Protein AF-M1MX24-F1 (afdb_monomer)

Mean predicted aligned error: 4.41 Å

Secondary structure (DSSP, 8-state):
---SEEEEESSPPPPPPTT---SSEEEEGGGTTT---TT--EEEE-TTS-HHHHHHTHHHHHHHHHTT-EEEEES---S--STT--EEEE---SSGGGG-EEE-S--GGGTT--HHHHHEEPPTT-S-SSS---HHHHHHHPEE-SS-SEEEESPPTT-EEEEEETTTTEEEEEEEEETTEEEEEESSS-GGGG--GGGT-THHHHHHHHHHTTS--TTSPPPP-

Structure (mmCIF, N/CA/C/O backbone):
data_AF-M1MX24-F1
#
_entry.id   AF-M1MX24-F1
#
loop_
_atom_site.group_PDB
_atom_site.id
_atom_site.type_symbol
_atom_site.label_atom_id
_atom_site.label_alt_id
_atom_site.label_comp_id
_atom_site.label_asym_id
_atom_site.label_entity_id
_atom_site.label_seq_id
_atom_site.pdbx_PDB_ins_code
_atom_site.Cartn_x
_atom_site.Cartn_y
_atom_site.Cartn_z
_atom_site.occupancy
_atom_site.B_iso_or_equiv
_atom_site.auth_seq_id
_atom_site.auth_comp_id
_atom_site.auth_asym_id
_atom_site.auth_atom_id
_atom_site.pdbx_PDB_model_num
ATOM 1 N N . MET A 1 1 ? -10.840 22.237 5.336 1.00 45.47 1 MET A N 1
ATOM 2 C CA . MET A 1 1 ? -11.518 21.097 4.684 1.00 45.47 1 MET A CA 1
ATOM 3 C C . MET A 1 1 ? -10.859 19.846 5.242 1.00 45.47 1 MET A C 1
ATOM 5 O O . MET A 1 1 ? -9.679 19.675 4.984 1.00 45.47 1 MET A O 1
ATOM 9 N N . ASN A 1 2 ? -11.523 19.062 6.103 1.00 59.12 2 ASN A N 1
ATOM 10 C CA . ASN A 1 2 ? -10.870 17.901 6.732 1.00 59.12 2 ASN A CA 1
ATOM 11 C C . ASN A 1 2 ? -10.553 16.857 5.658 1.00 59.12 2 ASN A C 1
ATOM 13 O O . ASN A 1 2 ? -11.469 16.297 5.055 1.00 59.12 2 ASN A O 1
ATOM 17 N N . ASN A 1 3 ? -9.267 16.615 5.406 1.00 69.88 3 ASN A N 1
ATOM 18 C CA . ASN A 1 3 ? -8.823 15.493 4.595 1.00 69.88 3 ASN A CA 1
ATOM 19 C C . ASN A 1 3 ? -9.202 14.200 5.340 1.00 69.88 3 ASN A C 1
ATOM 21 O O . ASN A 1 3 ? -8.725 13.999 6.454 1.00 69.88 3 ASN A O 1
ATOM 25 N N . PRO A 1 4 ? -10.066 13.328 4.786 1.00 88.12 4 PRO A N 1
ATOM 26 C CA . PRO A 1 4 ? -10.524 12.135 5.497 1.00 88.12 4 PRO A CA 1
ATOM 27 C C . PRO A 1 4 ? -9.442 11.048 5.590 1.00 88.12 4 PRO A C 1
ATOM 29 O O . PRO A 1 4 ? -9.718 9.971 6.116 1.00 88.12 4 PRO A O 1
ATOM 32 N N . VAL A 1 5 ? -8.247 11.281 5.041 1.00 94.94 5 VAL A N 1
ATOM 33 C CA . VAL A 1 5 ? -7.142 10.325 5.033 1.00 94.94 5 VAL A CA 1
ATOM 34 C C . VAL A 1 5 ? -5.915 10.944 5.689 1.00 94.94 5 VAL A C 1
ATOM 36 O O . VAL A 1 5 ? -5.416 11.980 5.243 1.00 94.94 5 VAL A O 1
ATOM 39 N N . ILE A 1 6 ? -5.410 10.269 6.716 1.00 95.25 6 ILE A N 1
ATOM 40 C CA . ILE A 1 6 ? -4.159 10.618 7.395 1.00 95.25 6 ILE A CA 1
ATOM 41 C C . ILE A 1 6 ? -3.068 9.602 7.059 1.00 95.25 6 ILE A C 1
ATOM 43 O O . ILE A 1 6 ? -3.363 8.455 6.710 1.00 95.25 6 ILE A O 1
ATOM 47 N N . ARG A 1 7 ? -1.807 10.005 7.191 1.00 96.38 7 ARG A N 1
ATOM 48 C CA . ARG A 1 7 ? -0.640 9.140 7.030 1.00 96.38 7 ARG A CA 1
ATOM 49 C C . ARG A 1 7 ? 0.212 9.185 8.289 1.00 96.38 7 ARG A C 1
ATOM 51 O O . ARG A 1 7 ? 0.792 10.213 8.615 1.00 96.38 7 ARG A O 1
ATOM 58 N N . LEU A 1 8 ? 0.276 8.059 8.985 1.00 96.81 8 LEU A N 1
ATOM 59 C CA . LEU A 1 8 ? 1.130 7.873 10.149 1.00 96.81 8 LEU A CA 1
ATOM 60 C C . LEU A 1 8 ? 2.563 7.660 9.679 1.00 96.81 8 LEU A C 1
ATOM 62 O O . LEU A 1 8 ? 2.806 6.741 8.894 1.00 96.81 8 LEU A O 1
ATOM 66 N N . VAL A 1 9 ? 3.481 8.489 10.171 1.00 96.06 9 VAL A N 1
ATOM 67 C CA . VAL A 1 9 ? 4.902 8.460 9.810 1.00 96.06 9 VAL A CA 1
ATOM 68 C C . VAL A 1 9 ? 5.787 8.263 11.042 1.00 96.06 9 VAL A C 1
ATOM 70 O O . VAL A 1 9 ? 5.478 8.747 12.127 1.00 96.06 9 VAL A O 1
ATOM 73 N N . GLY A 1 10 ? 6.905 7.545 10.883 1.00 91.94 10 GLY A N 1
ATOM 74 C CA . GLY A 1 10 ? 7.904 7.325 11.944 1.00 91.94 10 GLY A CA 1
ATOM 75 C C . GLY A 1 10 ? 9.008 8.388 12.001 1.00 91.94 10 GLY A C 1
ATOM 76 O O . GLY A 1 10 ? 10.098 8.126 12.511 1.00 91.94 10 GLY A O 1
ATOM 77 N N . ARG A 1 11 ? 8.767 9.562 11.412 1.00 87.75 11 ARG A N 1
ATOM 78 C CA . ARG A 1 11 ? 9.744 10.640 11.206 1.00 87.75 11 ARG A CA 1
ATOM 79 C C . ARG A 1 11 ? 9.118 11.997 11.537 1.00 87.75 11 ARG A C 1
ATOM 81 O O . ARG A 1 11 ? 7.895 12.103 11.478 1.00 87.75 11 ARG A O 1
ATOM 88 N N . PRO A 1 12 ? 9.928 13.041 11.802 1.00 85.19 12 PRO A N 1
ATOM 89 C CA . PRO A 1 12 ? 9.403 14.380 12.038 1.00 85.19 12 PRO A CA 1
ATOM 90 C C . PRO A 1 12 ? 8.486 14.836 10.899 1.00 85.19 12 PRO A C 1
ATOM 92 O O . PRO A 1 12 ? 8.864 14.760 9.726 1.00 85.19 12 PRO A O 1
ATOM 95 N N . VAL A 1 13 ? 7.293 15.312 11.255 1.00 85.12 13 VAL A N 1
ATOM 96 C CA . VAL A 1 13 ? 6.332 15.870 10.300 1.00 85.12 13 VAL A CA 1
ATOM 97 C C . VAL A 1 13 ? 6.849 17.227 9.831 1.00 85.12 13 VAL A C 1
ATOM 99 O O . VAL A 1 13 ? 7.051 18.137 10.634 1.00 85.12 13 VAL A O 1
ATOM 102 N N . ALA A 1 14 ? 7.103 17.353 8.530 1.00 79.19 14 ALA A N 1
ATOM 103 C CA . ALA A 1 14 ? 7.484 18.625 7.929 1.00 79.19 14 ALA A CA 1
ATOM 104 C C . ALA A 1 14 ? 6.253 19.525 7.764 1.00 79.19 14 ALA A C 1
ATOM 106 O O . ALA A 1 14 ? 5.152 19.037 7.495 1.00 79.19 14 ALA A O 1
ATOM 107 N N . GLU A 1 15 ? 6.439 20.842 7.877 1.00 77.06 15 GLU A N 1
ATOM 108 C CA . GLU A 1 15 ? 5.387 21.775 7.481 1.00 77.06 15 GLU A CA 1
ATOM 109 C C . GLU A 1 15 ? 5.142 21.657 5.969 1.00 77.06 15 GLU A C 1
ATOM 111 O O . GLU A 1 15 ? 6.103 21.572 5.197 1.00 77.06 15 GLU A O 1
ATOM 116 N N . PRO A 1 16 ? 3.874 21.624 5.522 1.00 73.81 16 PRO A N 1
ATOM 117 C CA . PRO A 1 16 ? 3.578 21.613 4.101 1.00 73.81 16 PRO A CA 1
ATOM 118 C C . PRO A 1 16 ? 4.075 22.907 3.451 1.00 73.81 16 PRO A C 1
ATOM 120 O O . PRO A 1 16 ? 3.955 23.992 4.024 1.00 73.81 16 PRO A O 1
ATOM 123 N N . GLU A 1 17 ? 4.594 22.792 2.230 1.00 75.19 17 GLU A N 1
ATOM 124 C CA . GLU A 1 17 ? 5.002 23.950 1.436 1.00 75.19 17 GLU A CA 1
ATOM 125 C C . GLU A 1 17 ? 3.822 24.931 1.266 1.00 75.19 17 GLU A C 1
ATOM 127 O O . GLU A 1 17 ? 2.697 24.504 0.960 1.00 75.19 17 GLU A O 1
ATOM 132 N N . PRO A 1 18 ? 4.034 26.251 1.443 1.00 77.19 18 PRO A N 1
ATOM 133 C CA . PRO A 1 18 ? 2.962 27.234 1.360 1.00 77.19 18 PRO A CA 1
ATOM 134 C C . PRO A 1 18 ? 2.186 27.147 0.039 1.00 77.19 18 PRO A C 1
ATOM 136 O O . PRO A 1 18 ? 2.748 27.284 -1.046 1.00 77.19 18 PRO A O 1
ATOM 139 N N . GLY A 1 19 ? 0.866 26.970 0.132 1.00 76.50 19 GLY A N 1
ATOM 140 C CA . GLY A 1 19 ? -0.026 26.921 -1.031 1.00 76.50 19 GLY A CA 1
ATOM 141 C C . GLY A 1 19 ? -0.204 25.538 -1.666 1.00 76.50 19 GLY A C 1
ATOM 142 O O . GLY A 1 19 ? -0.968 25.429 -2.624 1.00 76.50 19 GLY A O 1
ATOM 143 N N . GLN A 1 20 ? 0.429 24.486 -1.134 1.00 71.31 20 GLN A N 1
ATOM 144 C CA . GLN A 1 20 ? 0.113 23.102 -1.489 1.00 71.31 20 GLN A CA 1
ATOM 145 C C . GLN A 1 20 ? -0.720 22.447 -0.385 1.00 71.31 20 GLN A C 1
ATOM 147 O O . GLN A 1 20 ? -0.265 22.292 0.745 1.00 71.31 20 GLN A O 1
ATOM 152 N N . GLU A 1 21 ? -1.940 22.020 -0.716 1.00 76.75 21 GLU A N 1
ATOM 153 C CA . GLU A 1 21 ? -2.684 21.104 0.151 1.00 76.75 21 GLU A CA 1
ATOM 154 C C . GLU A 1 21 ? -2.210 19.672 -0.135 1.00 76.75 21 GLU A C 1
ATOM 156 O O . GLU A 1 21 ? -2.384 19.185 -1.258 1.00 76.75 21 GLU A O 1
ATOM 161 N N . PRO A 1 22 ? -1.576 18.984 0.832 1.00 83.38 22 PRO A N 1
ATOM 162 C CA . PRO A 1 22 ? -1.072 17.645 0.593 1.00 83.38 22 PRO A CA 1
ATOM 163 C C . PRO A 1 22 ? -2.234 16.655 0.466 1.00 83.38 22 PRO A C 1
ATOM 165 O O . PRO A 1 22 ? -3.217 16.711 1.210 1.00 83.38 22 PRO A O 1
ATOM 168 N N . LEU A 1 23 ? -2.097 15.699 -0.459 1.00 87.12 23 LEU A N 1
ATOM 169 C CA . LEU A 1 23 ? -3.104 14.655 -0.671 1.00 87.12 23 LEU A CA 1
ATOM 170 C C . LEU A 1 23 ? -3.319 13.795 0.584 1.00 87.12 23 LEU A C 1
ATOM 172 O O . LEU A 1 23 ? -4.430 13.332 0.830 1.00 87.12 23 LEU A O 1
ATOM 176 N N . PHE A 1 24 ? -2.277 13.620 1.395 1.00 90.00 24 PHE A N 1
ATOM 177 C CA . PHE A 1 24 ? -2.319 12.931 2.682 1.00 90.00 24 PHE A CA 1
ATOM 178 C C . PHE A 1 24 ? -1.821 13.874 3.772 1.00 90.00 24 PHE A C 1
ATOM 180 O O . PHE A 1 24 ? -0.840 14.587 3.568 1.00 90.00 24 PHE A O 1
ATOM 187 N N . HIS A 1 25 ? -2.494 13.888 4.919 1.00 89.94 25 HIS A N 1
ATOM 188 C CA . HIS A 1 25 ? -2.036 14.659 6.069 1.00 89.94 25 HIS A CA 1
ATOM 189 C C . HIS A 1 25 ? -1.114 13.801 6.936 1.00 89.94 25 HIS A C 1
ATOM 191 O O . HIS A 1 25 ? -1.562 12.794 7.487 1.00 89.94 25 HIS A O 1
ATOM 197 N N . ASP A 1 26 ? 0.158 14.185 7.025 1.00 93.00 26 ASP A N 1
ATOM 198 C CA . ASP A 1 26 ? 1.148 13.468 7.827 1.00 93.00 26 ASP A CA 1
ATOM 199 C C . ASP A 1 26 ? 0.924 13.729 9.317 1.00 93.00 26 ASP A C 1
ATOM 201 O O . ASP A 1 26 ? 0.734 14.867 9.745 1.00 93.00 26 ASP A O 1
ATOM 205 N N . VAL A 1 27 ? 0.967 12.653 10.096 1.00 93.81 27 VAL A N 1
ATOM 206 C CA . VAL A 1 27 ? 0.866 12.660 11.553 1.00 93.81 27 VAL A CA 1
ATOM 207 C C . VAL A 1 27 ? 1.996 11.798 12.097 1.00 93.81 27 VAL A C 1
ATOM 209 O O . VAL A 1 27 ? 2.218 10.687 11.607 1.00 93.81 27 VAL A O 1
ATOM 212 N N . ASP A 1 28 ? 2.696 12.283 13.118 1.00 95.06 28 ASP A N 1
ATOM 213 C CA . ASP A 1 28 ? 3.656 11.458 13.842 1.00 95.06 28 ASP A CA 1
ATOM 214 C C . ASP A 1 28 ? 2.923 10.269 14.483 1.00 95.06 28 ASP A C 1
ATOM 216 O O . ASP A 1 28 ? 1.886 10.419 15.132 1.00 95.06 28 ASP A O 1
ATOM 220 N N . VAL A 1 29 ? 3.447 9.060 14.295 1.00 96.06 29 VAL A N 1
ATOM 221 C CA . VAL A 1 29 ? 2.858 7.849 14.875 1.00 96.06 29 VAL A CA 1
ATOM 222 C C . VAL A 1 29 ? 2.717 7.931 16.400 1.00 96.06 29 VAL A C 1
ATOM 224 O O . VAL A 1 29 ? 1.822 7.291 16.948 1.00 96.06 29 VAL A O 1
ATOM 227 N N . TYR A 1 30 ? 3.548 8.722 17.084 1.00 95.44 30 TYR A N 1
ATOM 228 C CA . TYR A 1 30 ? 3.473 8.903 18.536 1.00 95.44 30 TYR A CA 1
ATOM 229 C C . TYR A 1 30 ? 2.348 9.845 18.990 1.00 95.44 30 TYR A C 1
ATOM 231 O O . TYR A 1 30 ? 2.031 9.866 20.178 1.00 95.44 30 TYR A O 1
ATOM 239 N N . ASP A 1 31 ? 1.695 10.555 18.065 1.00 93.31 31 ASP A N 1
ATOM 240 C CA . ASP A 1 31 ? 0.548 11.421 18.357 1.00 93.31 31 ASP A CA 1
ATOM 241 C C . ASP A 1 31 ? -0.806 10.692 18.232 1.00 93.31 31 ASP A C 1
ATOM 243 O O . ASP A 1 31 ? -1.869 11.298 18.385 1.00 93.31 31 ASP A O 1
ATOM 247 N N . LEU A 1 32 ? -0.792 9.377 17.972 1.00 90.50 32 LEU A N 1
ATOM 248 C CA . LEU A 1 32 ? -1.974 8.562 17.656 1.00 90.50 32 LEU A CA 1
ATOM 249 C C . LEU A 1 32 ? -3.113 8.678 18.685 1.00 90.50 32 LEU A C 1
ATOM 251 O O . LEU A 1 32 ? -4.289 8.673 18.312 1.00 90.50 32 LEU A O 1
ATOM 255 N N . GLU A 1 33 ? -2.770 8.765 19.972 1.00 88.12 33 GLU A N 1
ATOM 256 C CA . GLU A 1 33 ? -3.73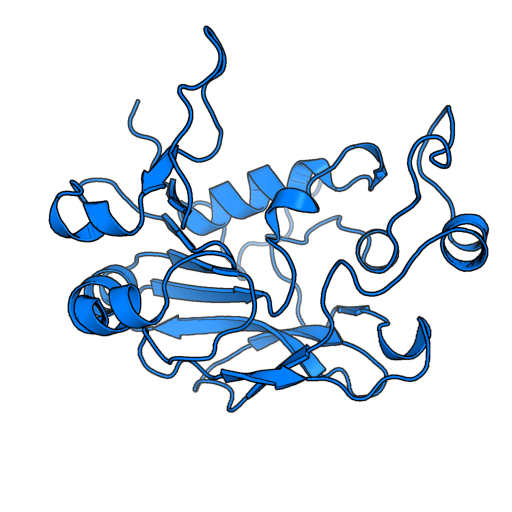2 8.866 21.078 1.00 88.12 33 GLU A CA 1
ATOM 257 C C . GLU A 1 33 ? -4.383 10.253 21.200 1.00 88.12 33 GLU A C 1
ATOM 259 O O . GLU A 1 33 ? -5.465 10.377 21.776 1.00 88.12 33 GLU A O 1
ATOM 264 N N . TYR A 1 34 ? -3.754 11.284 20.628 1.00 89.38 34 TYR A N 1
ATOM 265 C CA . TYR A 1 34 ? -4.227 12.671 20.659 1.00 89.38 34 TYR A CA 1
ATOM 266 C C . TYR A 1 34 ? -4.984 13.070 19.393 1.00 89.38 34 TYR A C 1
ATOM 268 O O . TYR A 1 34 ? -5.578 14.149 19.343 1.00 89.38 34 TYR A O 1
ATOM 276 N N . LEU A 1 35 ? -4.967 12.214 18.371 1.00 88.94 35 LEU A N 1
ATOM 277 C CA . LEU A 1 35 ? -5.667 12.460 17.123 1.00 88.94 35 LEU A CA 1
ATOM 278 C C . LEU A 1 35 ? -7.175 12.577 17.328 1.00 88.94 35 LEU A C 1
ATOM 280 O O . LEU A 1 35 ? -7.817 11.717 17.935 1.00 88.94 35 LEU A O 1
ATOM 284 N N . ASP A 1 36 ? -7.761 13.599 16.707 1.00 88.69 36 ASP A N 1
ATOM 285 C CA . ASP A 1 36 ? -9.194 13.604 16.470 1.00 88.69 36 ASP A CA 1
ATOM 286 C C . ASP A 1 36 ? -9.515 12.673 15.297 1.00 88.69 36 ASP A C 1
ATOM 288 O O . ASP A 1 36 ? -9.310 12.989 14.126 1.00 88.69 36 ASP A O 1
ATOM 292 N N . TRP A 1 37 ? -10.039 11.499 15.629 1.00 89.62 37 TRP A N 1
ATOM 293 C CA . TRP A 1 37 ? -10.504 10.521 14.651 1.00 89.62 37 TRP A CA 1
ATOM 294 C C . TRP A 1 37 ? -11.836 10.922 14.000 1.00 89.62 37 TRP A C 1
ATOM 296 O O . TRP A 1 37 ? -12.300 10.251 13.070 1.00 89.62 37 TRP A O 1
ATOM 306 N N . SER A 1 38 ? -12.474 12.004 14.464 1.00 86.50 38 SER A N 1
ATOM 307 C CA . SER A 1 38 ? -13.733 12.484 13.914 1.00 86.50 38 SER A CA 1
ATOM 308 C C . SER A 1 38 ? -13.556 12.936 12.457 1.00 86.50 38 SER A C 1
ATOM 310 O O . SER A 1 38 ? -12.841 13.871 12.107 1.00 86.50 38 SER A O 1
ATOM 312 N N . GLY A 1 39 ? -14.201 12.201 11.550 1.00 88.62 39 GLY A N 1
ATOM 313 C CA . GLY A 1 39 ? -14.108 12.447 10.109 1.00 88.62 39 GLY A CA 1
ATOM 314 C C . GLY A 1 39 ? -12.971 11.712 9.394 1.00 88.62 39 GLY A C 1
ATOM 315 O O . GLY A 1 39 ? -13.005 11.653 8.164 1.00 88.62 39 GLY A O 1
ATOM 316 N N . THR A 1 40 ? -12.049 11.067 10.115 1.00 94.88 40 THR A N 1
ATOM 317 C CA . THR A 1 40 ? -11.075 10.151 9.508 1.00 94.88 40 THR A CA 1
ATOM 318 C C . THR A 1 40 ? -11.804 8.926 8.950 1.00 94.88 40 THR A C 1
ATOM 320 O O . THR A 1 40 ? -12.681 8.329 9.583 1.00 94.88 40 THR A O 1
ATOM 323 N N . ARG A 1 41 ? -11.484 8.577 7.708 1.00 96.19 41 ARG A N 1
ATOM 324 C CA . ARG A 1 41 ? -12.010 7.420 6.964 1.00 96.19 41 ARG A CA 1
ATOM 325 C C . ARG A 1 41 ? -10.897 6.477 6.538 1.00 96.19 41 ARG A C 1
ATOM 327 O O . ARG A 1 41 ? -11.128 5.273 6.472 1.00 96.19 41 ARG A O 1
ATOM 334 N N . GLY A 1 42 ? -9.709 7.023 6.297 1.00 97.44 42 GLY A N 1
ATOM 335 C CA . GLY A 1 42 ? -8.548 6.288 5.835 1.00 97.44 42 GLY A CA 1
ATOM 336 C C . GLY A 1 42 ? -7.304 6.565 6.667 1.00 97.44 42 GLY A C 1
ATOM 337 O O . GLY A 1 42 ? -7.082 7.695 7.097 1.00 97.44 42 GLY A O 1
ATOM 338 N N . VAL A 1 43 ? -6.469 5.546 6.840 1.00 98.12 43 VAL A N 1
ATOM 339 C CA . VAL A 1 43 ? -5.130 5.680 7.422 1.00 98.12 43 VAL A CA 1
ATOM 340 C C . VAL A 1 43 ? -4.118 5.011 6.507 1.00 98.12 43 VAL A C 1
ATOM 342 O O . VAL A 1 43 ? -4.323 3.882 6.066 1.00 98.12 43 VAL A O 1
ATOM 345 N N . ILE A 1 44 ? -3.006 5.685 6.253 1.00 98.56 44 ILE A N 1
ATOM 346 C CA . ILE A 1 44 ? -1.801 5.064 5.712 1.00 98.56 44 ILE A CA 1
ATOM 347 C C . ILE A 1 44 ? -0.813 4.874 6.854 1.00 98.56 44 ILE A C 1
ATOM 349 O O . ILE A 1 44 ? -0.589 5.787 7.642 1.00 98.56 44 ILE A O 1
ATOM 353 N N . ILE A 1 45 ? -0.222 3.692 6.934 1.00 98.50 45 ILE A N 1
ATOM 354 C CA . ILE A 1 45 ? 0.849 3.350 7.860 1.00 98.50 45 ILE A CA 1
ATOM 355 C C . ILE A 1 45 ? 2.102 3.125 7.015 1.00 98.50 45 ILE A C 1
ATOM 357 O O . ILE A 1 45 ? 2.165 2.147 6.264 1.00 98.50 45 ILE A O 1
ATOM 361 N N . THR A 1 46 ? 3.070 4.039 7.087 1.00 98.12 46 THR A N 1
ATOM 362 C CA . THR A 1 46 ? 4.324 3.935 6.324 1.00 98.12 46 THR A CA 1
ATOM 363 C C . THR A 1 46 ? 5.225 2.829 6.871 1.00 98.12 46 THR A C 1
ATOM 365 O O . THR A 1 46 ? 5.087 2.382 8.010 1.00 98.12 46 THR A O 1
ATOM 368 N N . GLY A 1 47 ? 6.171 2.360 6.058 1.00 96.69 47 GLY A N 1
ATOM 369 C CA . GLY A 1 47 ? 7.067 1.266 6.431 1.00 96.69 47 GLY A CA 1
ATOM 370 C C . GLY A 1 47 ? 8.092 1.613 7.520 1.00 96.69 47 GLY A C 1
ATOM 371 O O . GLY A 1 47 ? 8.739 0.702 8.037 1.00 96.69 47 GLY A O 1
ATOM 372 N N . ASP A 1 48 ? 8.251 2.897 7.860 1.00 94.81 48 ASP A N 1
ATOM 373 C CA . ASP A 1 48 ? 9.222 3.421 8.832 1.00 94.81 48 ASP A CA 1
ATOM 374 C C . ASP A 1 48 ? 8.664 3.601 10.258 1.00 94.81 48 ASP A C 1
ATOM 376 O O . ASP A 1 48 ? 9.418 3.942 11.168 1.00 94.81 48 ASP A O 1
ATOM 380 N N . VAL A 1 49 ? 7.372 3.349 10.482 1.00 96.38 49 VAL A N 1
ATOM 381 C CA . VAL A 1 49 ? 6.732 3.510 11.799 1.00 96.38 49 VAL A CA 1
ATOM 382 C C . VAL A 1 49 ? 7.209 2.492 12.844 1.00 96.38 49 VAL A C 1
ATOM 384 O O . VAL A 1 49 ? 7.519 1.334 12.540 1.00 96.38 49 VAL A O 1
ATOM 387 N N . ASP A 1 50 ? 7.158 2.885 14.122 1.00 96.75 50 ASP A N 1
ATOM 388 C CA . ASP A 1 50 ? 7.370 1.967 15.243 1.00 96.75 50 ASP A CA 1
ATOM 389 C C . ASP A 1 50 ? 6.176 1.010 15.419 1.00 96.75 50 ASP A C 1
ATOM 391 O O . ASP A 1 50 ? 5.130 1.331 15.989 1.00 96.75 50 ASP A O 1
ATOM 395 N N . GLN A 1 51 ? 6.354 -0.229 14.968 1.00 97.88 51 GLN A N 1
ATOM 396 C CA . GLN A 1 51 ? 5.331 -1.267 15.077 1.00 97.88 51 GLN A CA 1
ATOM 397 C C . GLN A 1 51 ? 5.088 -1.761 16.512 1.00 97.88 51 GLN A C 1
ATOM 399 O O . GLN A 1 51 ? 4.044 -2.365 16.765 1.00 97.88 51 GLN A O 1
ATOM 404 N N . LEU A 1 52 ? 6.021 -1.555 17.452 1.00 97.81 52 LEU A N 1
ATOM 405 C CA . LEU A 1 52 ? 5.773 -1.844 18.870 1.00 97.81 52 LEU A CA 1
ATOM 406 C C . LEU A 1 52 ? 4.815 -0.810 19.459 1.00 97.81 52 LEU A C 1
ATOM 408 O O . LEU A 1 52 ? 3.892 -1.192 20.180 1.00 97.81 52 LEU A O 1
ATOM 412 N N . HIS A 1 53 ? 4.983 0.464 19.098 1.00 97.50 53 HIS A N 1
ATOM 413 C CA . HIS A 1 53 ? 4.047 1.518 19.478 1.00 97.50 53 HIS A CA 1
ATOM 414 C C . HIS A 1 53 ? 2.644 1.263 18.906 1.00 97.50 53 HIS A C 1
ATOM 416 O O . HIS A 1 53 ? 1.661 1.295 19.652 1.00 97.50 53 HIS A O 1
ATOM 422 N N . LEU A 1 54 ? 2.543 0.896 17.620 1.00 98.00 54 LEU A N 1
ATOM 423 C CA . LEU A 1 54 ? 1.266 0.499 17.010 1.00 98.00 54 LEU A CA 1
ATOM 424 C C . LEU A 1 54 ? 0.637 -0.711 17.712 1.00 98.00 54 LEU A C 1
ATOM 426 O O . LEU A 1 54 ? -0.573 -0.745 17.917 1.00 98.00 54 LEU A O 1
ATOM 430 N N . LEU A 1 55 ? 1.443 -1.701 18.114 1.00 98.00 55 LEU A N 1
ATOM 431 C CA . LEU A 1 55 ? 0.949 -2.869 18.846 1.00 98.00 55 LEU A CA 1
ATOM 432 C C . LEU A 1 55 ? 0.357 -2.480 20.210 1.00 98.00 55 LEU A C 1
ATOM 434 O O . LEU A 1 55 ? -0.657 -3.055 20.606 1.00 98.00 55 LEU A O 1
ATOM 438 N N . GLY A 1 56 ? 0.943 -1.492 20.894 1.00 97.56 56 GLY A N 1
ATOM 439 C CA . GLY A 1 56 ? 0.383 -0.906 22.117 1.00 97.56 56 GLY A CA 1
ATOM 440 C C . GLY A 1 56 ? -0.992 -0.259 21.909 1.00 97.56 56 GLY A C 1
ATOM 441 O O . GLY A 1 56 ? -1.828 -0.304 22.806 1.00 97.56 56 GLY A O 1
ATOM 442 N N . HIS A 1 57 ? -1.262 0.237 20.698 1.00 97.38 57 HIS A N 1
ATOM 443 C CA . HIS A 1 57 ? -2.520 0.880 20.297 1.00 97.38 57 HIS A CA 1
ATOM 444 C C . HIS A 1 57 ? -3.423 -0.012 19.437 1.00 97.38 57 HIS A C 1
ATOM 446 O O . HIS A 1 57 ? -4.371 0.460 18.807 1.00 97.38 57 HIS A O 1
ATOM 452 N N . ARG A 1 58 ? -3.171 -1.326 19.427 1.00 97.50 58 ARG A N 1
ATOM 453 C CA . ARG A 1 58 ? -3.909 -2.289 18.600 1.00 97.50 58 ARG A CA 1
ATOM 454 C C . ARG A 1 58 ? -5.426 -2.208 18.781 1.00 97.50 58 ARG A C 1
ATOM 456 O O . ARG A 1 58 ? -6.147 -2.367 17.804 1.00 97.50 58 ARG A O 1
ATOM 463 N N . GLY A 1 59 ? -5.912 -1.962 20.001 1.00 97.12 59 GLY A N 1
ATOM 464 C CA . GLY A 1 59 ? -7.347 -1.798 20.267 1.00 97.12 59 GLY A CA 1
ATOM 465 C C . GLY A 1 59 ? -7.953 -0.635 19.480 1.00 97.12 59 GLY A C 1
ATOM 466 O O . GLY A 1 59 ? -8.920 -0.828 18.753 1.00 97.12 59 GLY A O 1
ATOM 467 N N . LEU A 1 60 ? -7.309 0.533 19.533 1.00 96.56 60 LEU A N 1
ATOM 468 C CA . LEU A 1 60 ? -7.735 1.736 18.819 1.00 96.56 60 LEU A CA 1
ATOM 469 C C . LEU A 1 60 ? -7.731 1.533 17.295 1.00 96.56 60 LEU A C 1
ATOM 471 O O . LEU A 1 60 ? -8.705 1.868 16.623 1.00 96.56 60 LEU A O 1
ATOM 475 N N . LEU A 1 61 ? -6.674 0.921 16.752 1.00 97.44 61 LEU A N 1
ATOM 476 C CA . LEU A 1 61 ? -6.586 0.631 15.317 1.00 97.44 61 LEU A CA 1
ATOM 477 C C . LEU A 1 61 ? -7.638 -0.401 14.877 1.00 97.44 61 LEU A C 1
ATOM 479 O O . LEU A 1 61 ? -8.272 -0.231 13.836 1.00 97.44 61 LEU A O 1
ATOM 483 N N . ASN A 1 62 ? -7.863 -1.451 15.673 1.00 98.19 62 ASN A N 1
ATOM 484 C CA . ASN A 1 62 ? -8.906 -2.439 15.399 1.00 98.19 62 ASN A CA 1
ATOM 485 C C . ASN A 1 62 ? -10.295 -1.803 15.407 1.00 98.19 62 ASN A C 1
ATOM 487 O O . ASN A 1 62 ? -11.076 -2.065 14.495 1.00 98.19 62 ASN A O 1
ATOM 491 N N . ASP A 1 63 ? -10.599 -0.974 16.406 1.00 97.44 63 ASP A N 1
ATOM 492 C CA . ASP A 1 63 ? -11.889 -0.299 16.513 1.00 97.44 63 ASP A CA 1
ATOM 493 C C . ASP A 1 63 ? -12.117 0.625 15.318 1.00 97.44 63 ASP A C 1
ATOM 495 O O . ASP A 1 63 ? -13.191 0.577 14.716 1.00 97.44 63 ASP A O 1
ATOM 499 N N . PHE A 1 64 ? -11.103 1.390 14.905 1.00 97.38 64 PHE A N 1
ATOM 500 C CA . PHE A 1 64 ? -11.181 2.228 13.709 1.00 97.38 64 PHE A CA 1
ATOM 501 C C . PHE A 1 64 ? -11.590 1.424 12.465 1.00 97.38 64 PHE A C 1
ATOM 503 O O . PHE A 1 64 ? -12.567 1.768 11.792 1.00 97.38 64 PHE A O 1
ATOM 510 N N . VAL A 1 65 ? -10.892 0.319 12.177 1.00 98.00 65 VAL A N 1
ATOM 511 C CA . VAL A 1 65 ? -11.192 -0.502 10.992 1.00 98.00 65 VAL A CA 1
ATOM 512 C C . VAL A 1 65 ? -12.545 -1.193 11.137 1.00 98.00 65 VAL A C 1
ATOM 514 O O . VAL A 1 65 ? -13.373 -1.131 10.231 1.00 98.00 65 VAL A O 1
ATOM 517 N N . ARG A 1 66 ? -12.838 -1.786 12.299 1.00 98.12 66 ARG A N 1
ATOM 518 C CA . ARG A 1 66 ? -14.101 -2.499 12.540 1.00 98.12 66 ARG A CA 1
ATOM 519 C C . ARG A 1 66 ? -15.331 -1.613 12.346 1.00 98.12 66 ARG A C 1
ATOM 521 O O . ARG A 1 66 ? -16.358 -2.126 11.901 1.00 98.12 66 ARG A O 1
ATOM 528 N N . HIS A 1 67 ? -15.222 -0.309 12.604 1.00 97.00 67 HIS A N 1
ATOM 529 C CA . HIS A 1 67 ? -16.289 0.675 12.388 1.00 97.00 67 HIS A CA 1
ATOM 530 C C . HIS A 1 67 ? -16.348 1.254 10.960 1.00 97.00 67 HIS A C 1
ATOM 532 O O . HIS A 1 67 ? -17.116 2.182 10.711 1.00 97.00 67 HIS A O 1
ATOM 538 N N . GLY A 1 68 ? -15.605 0.688 10.005 1.00 96.31 68 GLY A N 1
ATOM 539 C CA . GLY A 1 68 ? -15.666 1.064 8.588 1.00 96.31 68 GLY A CA 1
ATOM 540 C C . GLY A 1 68 ? -14.462 1.853 8.081 1.00 96.31 68 GLY A C 1
ATOM 541 O O . GLY A 1 68 ? -14.442 2.226 6.908 1.00 96.31 68 GLY A O 1
ATOM 542 N N . GLY A 1 69 ? -13.463 2.103 8.931 1.00 97.44 69 GLY A N 1
ATOM 543 C CA . GLY A 1 69 ? -12.196 2.694 8.515 1.00 97.44 69 GLY A CA 1
ATOM 544 C C . GLY A 1 69 ? -11.438 1.794 7.537 1.00 97.44 69 GLY A C 1
ATOM 545 O O . GLY A 1 69 ? -11.558 0.566 7.565 1.00 97.44 69 GLY A O 1
ATOM 546 N N . ARG A 1 70 ? -10.644 2.400 6.655 1.00 98.19 70 ARG A N 1
ATOM 547 C CA . ARG A 1 70 ? -9.776 1.680 5.715 1.00 98.19 70 ARG A CA 1
ATOM 548 C C . ARG A 1 70 ? -8.317 1.985 5.999 1.00 98.19 70 ARG A C 1
ATOM 550 O O . ARG A 1 70 ? -7.967 3.126 6.286 1.00 98.19 70 ARG A O 1
ATOM 557 N N . VAL A 1 71 ? -7.465 0.971 5.927 1.00 98.50 71 VAL A N 1
ATOM 558 C CA . VAL A 1 71 ? -6.041 1.111 6.253 1.00 98.50 71 VAL A CA 1
ATOM 559 C C . VAL A 1 71 ? -5.190 0.597 5.104 1.00 98.50 71 VAL A C 1
ATOM 561 O O . VAL A 1 71 ? -5.434 -0.502 4.615 1.00 98.50 71 VAL A O 1
ATOM 564 N N . LEU A 1 72 ? -4.177 1.365 4.707 1.00 98.81 72 LEU A N 1
ATOM 565 C CA . LEU A 1 72 ? -3.017 0.869 3.970 1.00 98.81 72 LEU A CA 1
ATOM 566 C C . LEU A 1 72 ? -1.871 0.644 4.961 1.00 98.81 72 LEU A C 1
ATOM 568 O O . LEU A 1 72 ? -1.538 1.537 5.733 1.00 98.81 72 LEU A O 1
ATOM 572 N N . ILE A 1 73 ? -1.249 -0.529 4.909 1.00 98.81 73 ILE A N 1
ATOM 573 C CA . ILE A 1 73 ? -0.024 -0.857 5.635 1.00 98.81 73 ILE A CA 1
ATOM 574 C C . ILE A 1 73 ? 1.082 -1.086 4.620 1.00 98.81 73 ILE A C 1
ATOM 576 O O . ILE A 1 73 ? 1.008 -2.030 3.835 1.00 98.81 73 ILE A O 1
ATOM 580 N N . ASN A 1 74 ? 2.113 -0.255 4.672 1.00 98.69 74 ASN A N 1
ATOM 581 C CA . ASN A 1 74 ? 3.320 -0.420 3.883 1.00 98.69 74 ASN A CA 1
ATOM 582 C C . ASN A 1 74 ? 4.414 -1.138 4.686 1.00 98.69 74 ASN A C 1
ATOM 584 O O . ASN A 1 74 ? 4.416 -1.164 5.920 1.00 98.69 74 ASN A O 1
ATOM 588 N N . GLY A 1 75 ? 5.395 -1.686 3.978 1.00 97.06 75 GLY A N 1
ATOM 589 C CA . GLY A 1 75 ? 6.623 -2.172 4.583 1.00 97.06 75 GLY A CA 1
ATOM 590 C C . GLY A 1 75 ? 6.562 -3.593 5.125 1.00 97.06 75 GLY A C 1
ATOM 591 O O . GLY A 1 75 ? 5.761 -4.455 4.753 1.00 97.06 75 GLY A O 1
ATOM 592 N N . HIS A 1 76 ? 7.523 -3.870 5.999 1.00 97.69 76 HIS A N 1
ATOM 593 C CA . HIS A 1 76 ? 7.757 -5.202 6.530 1.00 97.69 76 HIS A CA 1
ATOM 594 C C . HIS A 1 76 ? 7.017 -5.374 7.855 1.00 97.69 76 HIS A C 1
ATOM 596 O O . HIS A 1 76 ? 7.562 -5.071 8.915 1.00 97.69 76 HIS A O 1
ATOM 602 N N . VAL A 1 77 ? 5.793 -5.898 7.823 1.00 97.88 77 VAL A N 1
ATOM 603 C CA . VAL A 1 77 ? 5.032 -6.201 9.046 1.00 97.88 77 VAL A CA 1
ATOM 604 C C . VAL A 1 77 ? 5.744 -7.282 9.874 1.00 97.88 77 VAL A C 1
ATOM 606 O O . VAL A 1 77 ? 5.756 -8.457 9.514 1.00 97.88 77 VAL A O 1
ATOM 609 N N . GLN A 1 78 ? 6.335 -6.902 11.004 1.00 97.38 78 GLN A N 1
ATOM 610 C CA . GLN A 1 78 ? 7.009 -7.794 11.960 1.00 97.38 78 GLN A CA 1
ATOM 611 C C . GLN A 1 78 ? 6.189 -8.021 13.231 1.00 97.38 78 GLN A C 1
ATOM 613 O O . GLN A 1 78 ? 6.471 -8.948 13.999 1.00 97.38 78 GLN A O 1
ATOM 618 N N . ARG A 1 79 ? 5.210 -7.154 13.497 1.00 97.50 79 ARG A N 1
ATOM 619 C CA . ARG A 1 79 ? 4.278 -7.269 14.619 1.00 97.50 79 ARG A CA 1
ATOM 620 C C . ARG A 1 79 ? 2.849 -7.190 14.091 1.00 97.50 79 ARG A C 1
ATOM 622 O O . ARG A 1 79 ? 2.545 -6.274 13.335 1.00 97.50 79 ARG A O 1
ATOM 629 N N . PRO A 1 80 ? 1.955 -8.104 14.492 1.00 95.88 80 PRO A N 1
ATOM 630 C CA . PRO A 1 80 ? 0.554 -8.006 14.121 1.00 95.88 80 PRO A CA 1
ATOM 631 C C . PRO A 1 80 ? -0.111 -6.928 14.992 1.00 95.88 80 PRO A C 1
ATOM 633 O O . PRO A 1 80 ? -0.657 -7.230 16.046 1.00 95.88 80 PRO A O 1
ATOM 636 N N . PHE A 1 81 ? -0.043 -5.657 14.604 1.00 97.94 81 PHE A N 1
ATOM 637 C CA . PHE A 1 81 ? -0.702 -4.555 15.328 1.00 97.94 81 PHE A CA 1
ATOM 638 C C . PHE A 1 81 ? -2.178 -4.354 14.929 1.00 97.94 81 PHE A C 1
ATOM 640 O O . PHE A 1 81 ? -2.853 -3.510 15.503 1.00 97.94 81 PHE A O 1
ATOM 647 N N . LEU A 1 82 ? -2.699 -5.180 14.013 1.00 97.88 82 LEU A N 1
ATOM 648 C CA . LEU A 1 82 ? -4.129 -5.348 13.724 1.00 97.88 82 LEU A CA 1
ATOM 649 C C . LEU A 1 82 ? 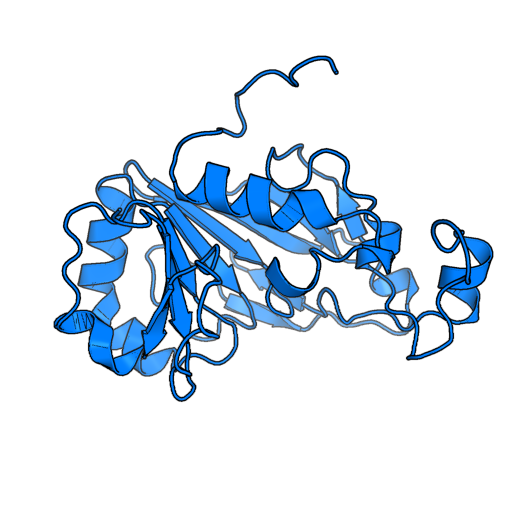-4.557 -6.814 13.887 1.00 97.88 82 LEU A C 1
ATOM 651 O O . LEU A 1 82 ? -3.740 -7.743 13.843 1.00 97.88 82 LEU A O 1
ATOM 655 N N . GLU A 1 83 ? -5.852 -7.033 14.089 1.00 97.50 83 GLU A N 1
ATOM 656 C CA . GLU A 1 83 ? -6.479 -8.357 14.052 1.00 97.50 83 GLU A CA 1
ATOM 657 C C . GLU A 1 83 ? -6.231 -9.096 12.740 1.00 97.50 83 GLU A C 1
ATOM 659 O O . GLU A 1 83 ? -6.292 -8.521 11.661 1.00 97.50 83 GLU A O 1
ATOM 664 N N . SER A 1 84 ? -5.916 -10.390 12.859 1.00 95.38 84 SER A N 1
ATOM 665 C CA . SER A 1 84 ? -5.615 -11.306 11.749 1.00 95.38 84 SER A CA 1
ATOM 666 C C . SER A 1 84 ? -4.426 -10.933 10.856 1.00 95.38 84 SER A C 1
ATOM 668 O O . SER A 1 84 ? -4.068 -11.729 9.991 1.00 95.38 84 SER A O 1
ATOM 670 N N . LEU A 1 85 ? -3.773 -9.789 11.084 1.00 98.19 85 LEU A N 1
ATOM 671 C CA . LEU A 1 85 ? -2.641 -9.318 10.297 1.00 98.19 85 LEU A CA 1
ATOM 672 C C . LEU A 1 85 ? -1.505 -10.351 10.287 1.00 98.19 85 LEU A C 1
ATOM 674 O O . LEU A 1 85 ? -0.966 -10.726 11.331 1.00 98.19 85 LEU A O 1
ATOM 678 N N . GLY A 1 86 ? -1.148 -10.799 9.083 1.00 97.88 86 GLY A N 1
ATOM 679 C CA . GLY A 1 86 ? 0.001 -11.665 8.858 1.00 97.88 86 GLY A CA 1
ATOM 680 C C . GLY A 1 86 ? 1.327 -10.953 9.122 1.00 97.88 86 GLY A C 1
ATOM 681 O O . GLY A 1 86 ? 1.386 -9.791 9.512 1.00 97.88 86 GLY A O 1
ATOM 682 N N . THR A 1 87 ? 2.424 -11.652 8.863 1.00 98.31 87 THR A N 1
ATOM 683 C CA . THR A 1 87 ? 3.770 -11.080 8.974 1.00 98.31 87 THR A CA 1
ATOM 684 C C . THR A 1 87 ? 4.511 -11.193 7.658 1.00 98.31 87 THR A C 1
ATOM 686 O O . THR A 1 87 ? 4.314 -12.133 6.886 1.00 98.31 87 THR A O 1
ATOM 689 N N . TRP A 1 88 ? 5.388 -10.233 7.419 1.00 98.56 88 TRP A N 1
ATOM 690 C CA . TRP A 1 88 ? 6.252 -10.217 6.263 1.00 98.56 88 TRP A CA 1
ATOM 691 C C . TRP A 1 88 ? 7.232 -11.395 6.302 1.00 98.56 88 TRP A C 1
ATOM 693 O O . TRP A 1 88 ? 7.770 -11.788 7.349 1.00 98.56 88 TRP A O 1
ATOM 703 N N . ARG A 1 89 ? 7.470 -11.967 5.128 1.00 98.06 89 ARG A N 1
ATOM 704 C CA . ARG A 1 89 ? 8.439 -13.025 4.875 1.00 98.06 89 ARG A CA 1
ATOM 705 C C . ARG A 1 89 ? 9.320 -12.606 3.717 1.00 98.06 89 ARG A C 1
ATOM 707 O O . ARG A 1 89 ? 8.831 -12.156 2.685 1.00 98.06 89 ARG A O 1
ATOM 714 N N . ARG A 1 90 ? 10.627 -12.793 3.887 1.00 97.12 90 ARG A N 1
ATOM 715 C CA . ARG A 1 90 ? 11.596 -12.548 2.824 1.00 97.12 90 ARG A CA 1
ATOM 716 C C . ARG A 1 90 ? 11.368 -13.547 1.695 1.00 97.12 90 ARG A C 1
ATOM 718 O O . ARG A 1 90 ? 11.302 -14.749 1.955 1.00 97.12 90 ARG A O 1
ATOM 725 N N . LEU A 1 91 ? 11.297 -13.059 0.462 1.00 96.75 91 LEU A N 1
ATOM 726 C CA . LEU A 1 91 ? 11.364 -13.919 -0.712 1.00 96.75 91 LEU A CA 1
ATOM 727 C C . LEU A 1 91 ? 12.820 -14.333 -0.950 1.00 96.75 91 LEU A C 1
ATOM 729 O O . LEU A 1 91 ? 13.728 -13.511 -0.828 1.00 96.75 91 LEU A O 1
ATOM 733 N N . ASP A 1 92 ? 13.045 -15.601 -1.276 1.00 95.06 92 ASP A N 1
ATOM 734 C CA . ASP A 1 92 ? 14.332 -16.047 -1.806 1.00 95.06 92 ASP A CA 1
ATOM 735 C C . ASP A 1 92 ? 14.322 -15.840 -3.326 1.00 95.06 92 ASP A C 1
ATOM 737 O O . ASP A 1 92 ? 13.492 -16.427 -4.018 1.00 95.06 92 ASP A O 1
ATOM 741 N N . TYR A 1 93 ? 15.180 -14.952 -3.828 1.00 95.44 93 TYR A N 1
ATOM 742 C CA . TYR A 1 93 ? 15.225 -14.546 -5.234 1.00 95.44 93 TYR A CA 1
ATOM 743 C C . TYR A 1 93 ? 16.680 -14.418 -5.696 1.00 95.44 93 TYR A C 1
ATOM 745 O O . TYR A 1 93 ? 17.558 -14.037 -4.918 1.00 95.44 93 TYR A O 1
ATOM 753 N N . ARG A 1 94 ? 16.945 -14.729 -6.967 1.00 94.19 94 ARG A N 1
ATOM 754 C CA . ARG A 1 94 ? 18.290 -14.675 -7.568 1.00 94.19 94 ARG A CA 1
ATOM 755 C C . ARG A 1 94 ? 18.452 -13.551 -8.583 1.00 94.19 94 ARG A C 1
ATOM 757 O O . ARG A 1 94 ? 19.581 -13.168 -8.875 1.00 94.19 94 ARG A O 1
ATOM 764 N N . GLY A 1 95 ? 17.352 -13.020 -9.108 1.00 94.50 95 GLY A N 1
ATOM 765 C CA . GLY A 1 95 ? 17.379 -11.984 -10.134 1.00 94.50 95 GLY A CA 1
ATOM 766 C C . GLY A 1 95 ? 16.067 -11.209 -10.259 1.00 94.50 95 GLY A C 1
ATOM 767 O O . GLY A 1 95 ? 15.124 -11.462 -9.510 1.00 94.50 95 GLY A O 1
ATOM 768 N N . PRO A 1 96 ? 16.001 -10.252 -11.199 1.00 95.06 96 PRO A N 1
ATOM 769 C CA . PRO A 1 96 ? 14.830 -9.400 -11.392 1.00 95.06 96 PRO A CA 1
ATOM 770 C C . PRO A 1 96 ? 13.574 -10.181 -11.796 1.00 95.06 96 PRO A C 1
ATOM 772 O O . PRO A 1 96 ? 12.484 -9.815 -11.364 1.00 95.06 96 PRO A O 1
ATOM 775 N N . ASP A 1 97 ? 13.709 -11.270 -12.558 1.00 94.75 97 ASP A N 1
ATOM 776 C CA . ASP A 1 97 ? 12.570 -12.094 -12.988 1.00 94.75 97 ASP A CA 1
ATOM 777 C C . ASP A 1 97 ? 11.904 -12.843 -11.822 1.00 94.75 97 ASP A C 1
ATOM 779 O O . ASP A 1 97 ? 10.688 -13.033 -11.814 1.00 94.75 97 ASP A O 1
ATOM 783 N N . ASP A 1 98 ? 12.664 -13.175 -10.773 1.00 97.38 98 ASP A N 1
ATOM 784 C CA . ASP A 1 98 ? 12.120 -13.745 -9.532 1.00 97.38 98 ASP A CA 1
ATOM 785 C C . ASP A 1 98 ? 11.315 -12.713 -8.714 1.00 97.38 98 ASP A C 1
ATOM 787 O O . ASP A 1 98 ? 10.675 -13.066 -7.725 1.00 97.38 98 ASP A O 1
ATOM 791 N N . LEU A 1 99 ? 11.330 -11.441 -9.126 1.00 97.75 99 LEU A N 1
ATOM 792 C CA . LEU A 1 99 ? 10.555 -10.336 -8.557 1.00 97.75 99 LEU A CA 1
ATOM 793 C C . LEU A 1 99 ? 9.466 -9.836 -9.520 1.00 97.75 99 LEU A C 1
ATOM 795 O O . LEU A 1 99 ? 8.921 -8.751 -9.319 1.00 97.75 99 LEU A O 1
ATOM 799 N N . ALA A 1 100 ? 9.146 -10.607 -10.563 1.00 97.81 100 ALA A N 1
ATOM 800 C CA . ALA A 1 100 ? 8.076 -10.2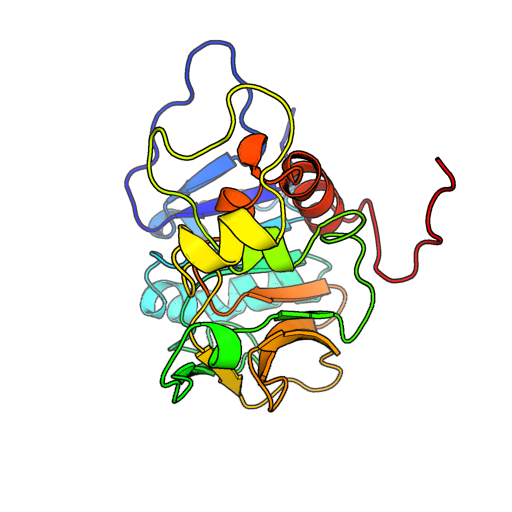66 -11.493 1.00 97.81 100 ALA A CA 1
ATOM 801 C C . ALA A 1 100 ? 6.733 -10.121 -10.770 1.00 97.81 100 ALA A C 1
ATOM 803 O O . ALA A 1 100 ? 6.345 -10.971 -9.966 1.00 97.81 100 ALA A O 1
ATOM 804 N N . LEU A 1 101 ? 6.018 -9.040 -11.072 1.00 98.44 101 LEU A N 1
ATOM 805 C CA . LEU A 1 101 ? 4.702 -8.772 -10.510 1.00 98.44 101 LEU A CA 1
ATOM 806 C C . LEU A 1 101 ? 3.617 -9.373 -11.399 1.00 98.44 101 LEU A C 1
ATOM 808 O O . LEU A 1 101 ? 3.658 -9.263 -12.621 1.00 98.44 101 LEU A O 1
ATOM 812 N N . THR A 1 102 ? 2.624 -10.003 -10.780 1.00 98.50 102 THR A N 1
ATOM 813 C CA . THR A 1 102 ? 1.457 -10.559 -11.475 1.00 98.50 102 THR A CA 1
ATOM 814 C C . THR A 1 102 ? 0.182 -10.037 -10.830 1.00 98.50 102 THR A C 1
ATOM 816 O O . THR A 1 102 ? -0.020 -10.255 -9.638 1.00 98.50 102 THR A O 1
ATOM 819 N N . ARG A 1 103 ? -0.710 -9.412 -11.609 1.00 98.31 103 ARG A N 1
ATOM 820 C CA . ARG A 1 103 ? -2.075 -9.101 -11.162 1.00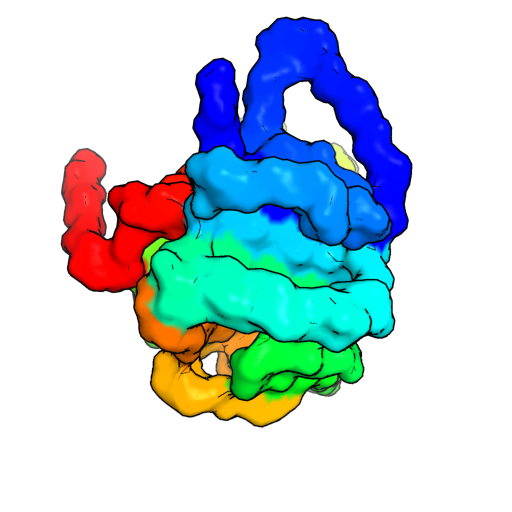 98.31 103 ARG A CA 1
ATOM 821 C C . ARG A 1 103 ? -2.853 -10.408 -11.026 1.00 98.31 103 ARG A C 1
ATOM 823 O O . ARG A 1 103 ? -2.984 -11.143 -12.001 1.00 98.31 103 ARG A O 1
ATOM 830 N N . LEU A 1 104 ? -3.340 -10.710 -9.826 1.00 98.38 104 LEU A N 1
ATOM 831 C CA . LEU A 1 104 ? -4.133 -11.913 -9.552 1.00 98.38 104 LEU A CA 1
ATOM 832 C C . LEU A 1 104 ? -5.625 -11.601 -9.454 1.00 98.38 104 LEU A C 1
ATOM 834 O O . LEU A 1 104 ? -6.441 -12.395 -9.915 1.00 98.38 104 LEU A O 1
ATOM 838 N N . VAL A 1 105 ? -5.970 -10.453 -8.871 1.00 96.50 105 VAL A N 1
ATOM 839 C CA . VAL A 1 105 ? -7.348 -9.969 -8.741 1.00 96.50 105 VAL A CA 1
ATOM 840 C C . VAL A 1 105 ? -7.373 -8.478 -9.038 1.00 96.50 105 VAL A C 1
ATOM 842 O O . VAL A 1 105 ? -6.520 -7.743 -8.545 1.00 96.50 105 VAL A O 1
ATOM 845 N N . ASP A 1 106 ? -8.348 -8.024 -9.824 1.00 95.38 106 ASP A N 1
ATOM 846 C CA . ASP A 1 106 ? -8.525 -6.601 -10.099 1.00 95.38 106 ASP A CA 1
ATOM 847 C C . ASP A 1 106 ? -8.823 -5.804 -8.830 1.00 95.38 106 ASP A C 1
ATOM 849 O O . ASP A 1 106 ? -9.568 -6.231 -7.949 1.00 95.38 106 ASP A O 1
ATOM 853 N N . HIS A 1 107 ? -8.235 -4.613 -8.747 1.00 96.56 107 HIS A N 1
ATOM 854 C CA . HIS A 1 107 ? -8.428 -3.714 -7.623 1.00 96.56 107 HIS A CA 1
ATOM 855 C C . HIS A 1 107 ? -8.383 -2.263 -8.109 1.00 96.56 107 HIS A C 1
ATOM 857 O O . HIS A 1 107 ? -7.493 -1.912 -8.891 1.00 96.56 107 HIS A O 1
ATOM 863 N N . PRO A 1 108 ? -9.310 -1.404 -7.650 1.00 96.62 108 PRO A N 1
ATOM 864 C CA . PRO A 1 108 ? -9.488 -0.053 -8.162 1.00 96.62 108 PRO A CA 1
ATOM 865 C C . PRO A 1 108 ? -8.319 0.873 -7.855 1.00 96.62 108 PRO A C 1
ATOM 867 O O . PRO A 1 108 ? -8.236 1.897 -8.502 1.00 96.62 108 PRO A O 1
ATOM 870 N N . VAL A 1 109 ? -7.440 0.534 -6.903 1.00 97.69 109 VAL A N 1
ATOM 871 C CA . VAL A 1 109 ? -6.204 1.298 -6.638 1.00 97.69 109 VAL A CA 1
ATOM 872 C C . VAL A 1 109 ? -5.194 1.149 -7.769 1.00 97.69 109 VAL A C 1
ATOM 874 O O . VAL A 1 109 ? -4.504 2.100 -8.096 1.00 97.69 109 VAL A O 1
ATOM 877 N N . TRP A 1 110 ? -5.109 -0.031 -8.385 1.00 97.94 110 TRP A N 1
ATOM 878 C CA . TRP A 1 110 ? -4.134 -0.287 -9.443 1.00 97.94 110 TRP A CA 1
ATOM 879 C C . TRP A 1 110 ? -4.776 -0.310 -10.838 1.00 97.94 110 TRP A C 1
ATOM 881 O O . TRP A 1 110 ? -4.327 -1.055 -11.721 1.00 97.94 110 TRP A O 1
ATOM 891 N N . ARG A 1 111 ? -5.872 0.426 -11.048 1.00 95.81 111 ARG A N 1
ATOM 892 C CA . ARG A 1 111 ? -6.542 0.479 -12.351 1.00 95.81 111 ARG A CA 1
ATOM 893 C C . ARG A 1 111 ? -5.730 1.366 -13.292 1.00 95.81 111 ARG A C 1
ATOM 895 O O . ARG A 1 111 ? -5.500 2.531 -12.993 1.00 95.81 111 ARG A O 1
ATOM 902 N N . GLY A 1 112 ? -5.334 0.813 -14.438 1.00 95.75 112 GLY A N 1
ATOM 903 C CA . GLY A 1 112 ? -4.486 1.512 -15.411 1.00 95.75 112 GLY A CA 1
ATOM 904 C C . GLY A 1 112 ? -2.990 1.484 -15.081 1.00 95.75 112 GLY A C 1
ATOM 905 O O . GLY A 1 112 ? -2.198 2.049 -15.828 1.00 95.75 112 GLY A O 1
ATOM 906 N N . VAL A 1 113 ? -2.591 0.798 -14.004 1.00 97.06 113 VAL A N 1
ATOM 907 C CA . VAL A 1 113 ? -1.185 0.672 -13.612 1.00 97.06 113 VAL A CA 1
ATOM 908 C C . VAL A 1 113 ? -0.510 -0.461 -14.376 1.00 97.06 113 VAL A C 1
ATOM 910 O O . VAL A 1 113 ? -0.938 -1.615 -14.299 1.00 97.06 113 VAL A O 1
ATOM 913 N N . ASP A 1 114 ? 0.599 -0.145 -15.037 1.00 97.00 114 ASP A N 1
ATOM 914 C CA . ASP A 1 114 ? 1.503 -1.140 -15.605 1.00 97.00 114 ASP A CA 1
ATOM 915 C C . ASP A 1 114 ? 2.444 -1.697 -14.525 1.00 97.00 114 ASP A C 1
ATOM 917 O O . ASP A 1 114 ? 3.340 -1.012 -14.026 1.00 97.00 114 ASP A O 1
ATOM 921 N N . LEU A 1 115 ? 2.256 -2.972 -14.178 1.00 97.75 115 LEU A N 1
ATOM 922 C CA . LEU A 1 115 ? 3.056 -3.642 -13.155 1.00 97.75 115 LEU A CA 1
ATOM 923 C C . LEU A 1 115 ? 4.536 -3.781 -13.534 1.00 97.75 115 LEU A C 1
ATOM 925 O O . LEU A 1 115 ? 5.379 -3.811 -12.638 1.00 97.75 115 LEU A O 1
ATOM 929 N N . LEU A 1 116 ? 4.888 -3.814 -14.823 1.00 96.88 116 LEU A N 1
ATOM 930 C CA . LEU A 1 116 ? 6.293 -3.859 -15.236 1.00 96.88 116 LEU A CA 1
ATOM 931 C C . LEU A 1 116 ? 7.028 -2.574 -14.817 1.00 96.88 116 LEU A C 1
ATOM 933 O O . LEU A 1 116 ? 8.168 -2.617 -14.352 1.00 96.88 116 LEU A O 1
ATOM 937 N N . ARG A 1 117 ? 6.340 -1.430 -14.895 1.00 96.19 117 ARG A N 1
ATOM 938 C CA . ARG A 1 117 ? 6.848 -0.118 -14.461 1.00 96.19 117 ARG A CA 1
ATOM 939 C C . ARG A 1 117 ? 6.860 0.062 -12.946 1.00 96.19 117 ARG A C 1
ATOM 941 O O . ARG A 1 117 ? 7.518 0.974 -12.450 1.00 96.19 117 ARG A O 1
ATOM 948 N N . LEU A 1 118 ? 6.176 -0.807 -12.204 1.00 97.00 118 LEU A N 1
ATOM 949 C CA . LEU A 1 118 ? 6.336 -0.920 -10.755 1.00 97.00 118 LEU A CA 1
ATOM 950 C C . LEU A 1 118 ? 7.522 -1.814 -10.387 1.00 97.00 118 LEU A C 1
ATOM 952 O O . LEU A 1 118 ? 8.275 -1.493 -9.470 1.00 97.00 118 LEU A O 1
ATOM 956 N N . GLN A 1 119 ? 7.722 -2.910 -11.124 1.00 96.88 119 GLN A N 1
ATOM 957 C CA . GLN A 1 119 ? 8.808 -3.857 -10.880 1.00 96.88 119 GLN A CA 1
ATOM 958 C C . GLN A 1 119 ? 10.184 -3.187 -10.962 1.00 96.88 119 GLN A C 1
ATOM 960 O O . GLN A 1 119 ? 11.037 -3.466 -10.115 1.00 96.88 119 GLN A O 1
ATOM 965 N N . PHE A 1 120 ? 10.390 -2.311 -11.950 1.00 97.12 120 PHE A N 1
ATOM 966 C CA . PHE A 1 120 ? 11.674 -1.674 -12.237 1.00 97.12 120 PHE A CA 1
ATOM 967 C C . PHE A 1 120 ? 11.701 -0.189 -11.873 1.00 97.12 120 PHE A C 1
ATOM 969 O O . PHE A 1 120 ? 10.773 0.561 -12.157 1.00 97.12 120 PHE A O 1
ATOM 976 N N . THR A 1 121 ? 12.812 0.261 -11.297 1.00 94.19 121 THR A N 1
ATOM 977 C CA . THR A 1 121 ? 13.133 1.682 -11.112 1.00 94.19 121 THR A CA 1
ATOM 978 C C . THR A 1 121 ? 14.306 2.050 -12.005 1.00 94.19 121 THR A C 1
ATOM 980 O O . THR A 1 121 ? 15.365 1.428 -11.914 1.00 94.19 121 THR A O 1
ATOM 983 N N . LEU A 1 122 ? 14.134 3.070 -12.843 1.00 92.75 122 LEU A N 1
ATOM 984 C CA . LEU A 1 122 ? 15.232 3.664 -13.600 1.00 92.75 122 LEU A CA 1
ATOM 985 C C . LEU A 1 122 ? 16.013 4.640 -12.715 1.00 92.75 122 LEU A C 1
ATOM 987 O O . LEU A 1 122 ? 15.437 5.353 -11.894 1.00 92.75 122 LEU A O 1
ATOM 991 N N . GLY A 1 123 ? 17.337 4.659 -12.871 1.00 85.19 123 GLY A N 1
ATOM 992 C CA . GLY A 1 123 ? 18.191 5.626 -12.184 1.00 85.19 123 GLY A CA 1
ATOM 993 C C . GLY A 1 123 ? 17.935 7.061 -12.654 1.00 85.19 123 GLY A C 1
ATOM 994 O O . GLY A 1 123 ? 17.411 7.292 -13.745 1.00 85.19 123 GLY A O 1
ATOM 995 N N . ALA A 1 124 ? 18.350 8.039 -11.847 1.00 83.44 124 ALA A N 1
ATOM 996 C CA . ALA A 1 124 ? 18.259 9.448 -12.224 1.00 83.44 124 ALA A CA 1
ATOM 997 C C . ALA A 1 124 ? 18.933 9.697 -13.589 1.00 83.44 124 ALA A C 1
ATOM 999 O O . ALA A 1 124 ? 20.050 9.235 -13.831 1.00 83.44 124 ALA A O 1
ATOM 1000 N N . GLY A 1 125 ? 18.231 10.399 -14.483 1.00 82.38 125 GLY A N 1
ATOM 1001 C CA . GLY A 1 125 ? 18.698 10.681 -15.846 1.00 82.38 125 GLY A CA 1
ATOM 1002 C C . GLY A 1 125 ? 18.643 9.497 -16.822 1.00 82.38 125 GLY A C 1
ATOM 1003 O O . GLY A 1 125 ? 19.205 9.597 -17.907 1.00 82.38 125 GLY A O 1
ATOM 1004 N N . ARG A 1 126 ? 18.009 8.373 -16.453 1.00 86.38 126 ARG A N 1
ATOM 1005 C CA . ARG A 1 126 ? 17.783 7.218 -17.348 1.00 86.38 126 ARG A CA 1
ATOM 1006 C C . ARG A 1 126 ? 16.363 7.136 -17.896 1.00 86.38 126 ARG A C 1
ATOM 1008 O O . ARG A 1 126 ? 16.115 6.359 -18.809 1.00 86.38 126 ARG A O 1
ATOM 1015 N N . ALA A 1 127 ? 15.431 7.910 -17.343 1.00 85.81 127 ALA A N 1
ATOM 1016 C CA . ALA A 1 127 ? 14.104 8.043 -17.929 1.00 85.81 127 ALA A CA 1
ATOM 1017 C C . ALA A 1 127 ? 14.214 8.679 -19.329 1.00 85.81 127 ALA A C 1
ATOM 1019 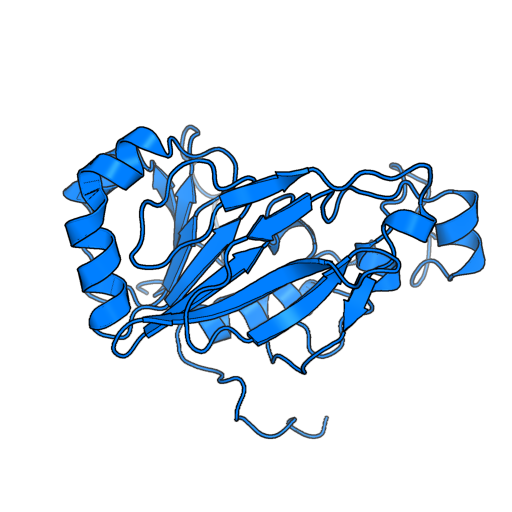O O . ALA A 1 127 ? 15.074 9.544 -19.522 1.00 85.81 127 ALA A O 1
ATOM 1020 N N . PRO A 1 128 ? 13.386 8.259 -20.300 1.00 88.44 128 PRO A N 1
ATOM 1021 C CA . PRO A 1 128 ? 13.356 8.900 -21.608 1.00 88.44 128 PRO A CA 1
ATOM 1022 C C . PRO A 1 128 ? 12.957 10.376 -21.480 1.00 88.44 128 PRO A C 1
ATOM 1024 O O . PRO A 1 128 ? 12.205 10.747 -20.580 1.00 88.44 128 PRO A O 1
ATOM 1027 N N . GLU A 1 129 ? 13.459 11.215 -22.390 1.00 85.31 129 GLU A N 1
ATOM 1028 C CA . GLU A 1 129 ? 13.107 12.644 -22.435 1.00 85.31 129 GLU A CA 1
ATOM 1029 C C . GLU A 1 129 ? 11.614 12.853 -22.730 1.00 85.31 129 GLU A C 1
ATOM 1031 O O . GLU A 1 129 ? 11.002 13.786 -22.213 1.00 85.31 129 GLU A O 1
ATOM 1036 N N . GLU A 1 130 ? 11.020 11.953 -23.520 1.00 87.75 130 GLU A N 1
ATOM 1037 C CA . GLU A 1 130 ? 9.605 11.962 -23.875 1.00 87.75 130 GLU A CA 1
ATOM 1038 C C . GLU A 1 130 ? 8.977 10.573 -23.698 1.00 87.75 130 GLU A C 1
ATOM 1040 O O . GLU A 1 130 ? 9.557 9.548 -24.061 1.00 87.75 130 GLU A O 1
ATOM 1045 N N . GLY A 1 131 ? 7.745 10.547 -23.187 1.00 90.12 131 GLY A N 1
ATOM 1046 C CA . GLY A 1 131 ? 6.975 9.318 -23.011 1.00 90.12 131 GLY A CA 1
ATOM 1047 C C . GLY A 1 131 ? 7.431 8.461 -21.828 1.00 90.12 131 GLY A C 1
ATOM 1048 O O . GLY A 1 131 ? 8.032 8.940 -20.870 1.00 90.12 131 GLY A O 1
ATOM 1049 N N . LEU A 1 132 ? 7.077 7.177 -21.875 1.00 94.50 132 LEU A N 1
ATOM 1050 C CA . LEU A 1 132 ? 7.402 6.202 -20.835 1.00 94.50 132 LEU A CA 1
ATOM 1051 C C . LEU A 1 132 ? 8.438 5.214 -21.358 1.00 94.50 132 LEU A C 1
ATOM 1053 O O . LEU A 1 132 ? 8.348 4.783 -22.506 1.00 94.50 132 LEU A O 1
ATOM 1057 N N . ALA A 1 133 ? 9.354 4.787 -20.486 1.00 94.75 133 ALA A N 1
ATOM 1058 C CA . ALA A 1 133 ? 10.315 3.738 -20.812 1.00 94.75 133 ALA A CA 1
ATOM 1059 C C . ALA A 1 133 ? 9.592 2.470 -21.277 1.00 94.75 133 ALA A C 1
ATOM 1061 O O . ALA A 1 133 ? 8.588 2.072 -20.671 1.00 94.75 133 ALA A O 1
ATOM 1062 N N . ASP A 1 134 ? 10.076 1.860 -22.354 1.00 95.44 134 ASP A N 1
ATOM 1063 C CA . ASP A 1 134 ? 9.541 0.602 -22.864 1.00 95.44 134 ASP A CA 1
ATOM 1064 C C . ASP A 1 134 ? 10.091 -0.607 -22.089 1.00 95.44 134 ASP A C 1
ATOM 1066 O O . ASP A 1 134 ? 10.963 -0.494 -21.224 1.00 95.44 134 ASP A O 1
ATOM 1070 N N . GLU A 1 135 ? 9.555 -1.793 -22.376 1.00 95.69 135 GLU A N 1
ATOM 1071 C CA . GLU A 1 135 ? 9.981 -3.022 -21.702 1.00 95.69 135 GLU A CA 1
ATOM 1072 C C . GLU A 1 135 ? 11.473 -3.324 -21.907 1.00 95.69 135 GLU A C 1
ATOM 1074 O O . GLU A 1 135 ? 12.136 -3.786 -20.975 1.00 95.69 135 GLU A O 1
ATOM 1079 N N . ALA A 1 136 ? 12.015 -3.058 -23.097 1.00 96.19 136 ALA A N 1
ATOM 1080 C CA . ALA A 1 136 ? 13.412 -3.347 -23.397 1.00 96.19 136 ALA A CA 1
ATOM 1081 C C . ALA A 1 136 ? 14.344 -2.501 -22.521 1.00 96.19 136 ALA A C 1
ATOM 1083 O O . ALA A 1 136 ? 15.263 -3.050 -21.909 1.00 96.19 136 ALA A O 1
ATOM 1084 N N . GLN A 1 137 ? 14.063 -1.201 -22.399 1.00 95.38 137 GLN A N 1
ATOM 1085 C CA . GLN A 1 137 ? 14.820 -0.292 -21.545 1.00 95.38 137 GLN A CA 1
ATOM 1086 C C . GLN A 1 137 ? 14.670 -0.644 -20.060 1.00 95.38 137 GLN A C 1
ATOM 1088 O O . GLN A 1 137 ? 15.661 -0.696 -19.329 1.00 95.38 137 GLN A O 1
ATOM 1093 N N . LEU A 1 138 ? 13.447 -0.932 -19.596 1.00 96.50 138 LEU A N 1
ATOM 1094 C CA . LEU A 1 138 ? 13.209 -1.315 -18.199 1.00 96.50 138 LEU A CA 1
ATOM 1095 C C . LEU A 1 138 ? 14.003 -2.569 -17.815 1.00 96.50 138 LEU A C 1
ATOM 1097 O O .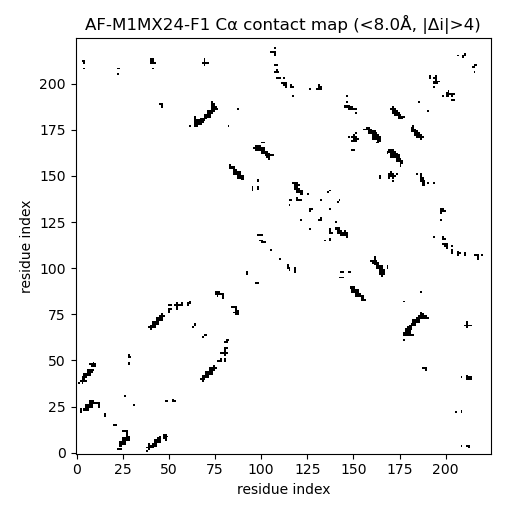 LEU A 1 138 ? 14.551 -2.629 -16.717 1.00 96.50 138 LEU A O 1
ATOM 1101 N N . ARG A 1 139 ? 14.113 -3.550 -18.716 1.00 95.50 139 ARG A N 1
ATOM 1102 C CA . ARG A 1 139 ? 14.859 -4.789 -18.460 1.00 95.50 139 ARG A CA 1
ATOM 1103 C C . ARG A 1 139 ? 16.374 -4.625 -18.530 1.00 95.50 139 ARG A C 1
ATOM 1105 O O . ARG A 1 139 ? 17.075 -5.346 -17.824 1.00 95.50 139 ARG A O 1
ATOM 1112 N N . SER A 1 140 ? 16.885 -3.739 -19.384 1.00 94.94 140 SER A N 1
ATOM 1113 C CA . SER A 1 140 ? 18.330 -3.547 -19.561 1.00 94.94 140 SER A CA 1
ATOM 1114 C C . SER A 1 140 ? 18.937 -2.582 -18.541 1.00 94.94 140 SER A C 1
ATOM 1116 O O . SER A 1 140 ? 20.069 -2.789 -18.104 1.00 94.94 140 SER A O 1
ATOM 1118 N N . GLU A 1 141 ? 18.198 -1.539 -18.160 1.00 94.94 141 GLU A N 1
ATOM 1119 C CA . GLU A 1 141 ? 18.698 -0.428 -17.339 1.00 94.94 141 GLU A CA 1
ATOM 1120 C C . GLU A 1 141 ? 17.997 -0.310 -15.982 1.00 94.94 141 GLU A C 1
ATOM 1122 O O . GLU A 1 141 ? 18.510 0.345 -15.070 1.00 94.94 141 GLU A O 1
ATOM 1127 N N . GLY A 1 142 ? 16.821 -0.920 -15.833 1.00 95.62 142 GLY A N 1
ATOM 1128 C CA . GLY A 1 142 ? 16.029 -0.840 -14.616 1.00 95.62 142 GLY A CA 1
ATOM 1129 C C . GLY A 1 142 ? 16.569 -1.708 -13.487 1.00 95.62 142 GLY A C 1
ATOM 1130 O O . GLY A 1 142 ? 17.086 -2.809 -13.676 1.00 95.62 142 GLY A O 1
ATOM 1131 N N . VAL A 1 143 ? 16.372 -1.227 -12.263 1.00 95.88 143 VAL A N 1
ATOM 1132 C CA . VAL A 1 143 ? 16.680 -1.971 -11.042 1.00 95.88 143 VAL A CA 1
ATOM 1133 C C . VAL A 1 143 ? 15.393 -2.510 -10.435 1.00 95.88 143 VAL A C 1
ATOM 1135 O O . VAL A 1 143 ? 14.504 -1.743 -10.063 1.00 95.88 143 VAL A O 1
ATOM 1138 N N . ALA A 1 144 ? 15.302 -3.834 -10.314 1.00 96.62 144 ALA A N 1
ATOM 1139 C CA . ALA A 1 144 ? 14.146 -4.493 -9.718 1.00 96.62 144 ALA A CA 1
ATOM 1140 C C . ALA A 1 144 ? 14.187 -4.528 -8.180 1.00 96.62 144 ALA A C 1
ATOM 1142 O O . ALA A 1 144 ? 15.240 -4.422 -7.541 1.00 96.62 144 ALA A O 1
ATOM 1143 N N . GLY A 1 145 ? 13.013 -4.738 -7.579 1.00 96.25 145 GLY A N 1
ATOM 1144 C CA . GLY A 1 145 ? 12.867 -5.005 -6.145 1.00 96.25 145 GLY A CA 1
ATOM 1145 C C . GLY A 1 145 ? 12.705 -3.772 -5.267 1.00 96.25 145 GLY A C 1
ATOM 1146 O O . GLY A 1 145 ? 12.761 -3.893 -4.044 1.00 96.25 145 GLY A O 1
ATOM 1147 N N . PHE A 1 146 ? 12.510 -2.589 -5.851 1.00 96.81 146 PHE A N 1
ATOM 1148 C CA . PHE A 1 146 ? 12.035 -1.435 -5.087 1.00 96.81 146 PHE A CA 1
ATOM 1149 C C . PHE A 1 146 ? 10.568 -1.598 -4.688 1.00 96.81 146 PHE A C 1
ATOM 1151 O O . PHE A 1 146 ? 10.221 -1.210 -3.580 1.00 96.81 146 PHE A O 1
ATOM 1158 N N . TYR A 1 147 ? 9.731 -2.204 -5.538 1.00 97.94 147 TYR A N 1
ATOM 1159 C CA . TYR A 1 147 ? 8.325 -2.447 -5.203 1.00 97.94 147 TYR A CA 1
ATOM 1160 C C . TYR A 1 147 ? 8.150 -3.424 -4.047 1.00 97.94 147 TYR A C 1
ATOM 1162 O O . TYR A 1 147 ? 7.254 -3.265 -3.246 1.00 97.94 147 TYR A O 1
ATOM 1170 N N . GLY A 1 148 ? 9.022 -4.420 -3.912 1.00 97.50 148 GLY A N 1
ATOM 1171 C CA . GLY A 1 148 ? 9.023 -5.305 -2.756 1.00 97.50 148 GLY A CA 1
ATOM 1172 C C . GLY A 1 148 ? 9.893 -6.530 -2.972 1.00 97.50 148 GLY A C 1
ATOM 1173 O O . GLY A 1 148 ? 10.275 -6.868 -4.093 1.00 97.50 148 GLY A O 1
ATOM 1174 N N . ARG A 1 149 ? 10.263 -7.166 -1.860 1.00 97.56 149 ARG A N 1
ATOM 1175 C CA . ARG A 1 149 ? 11.186 -8.320 -1.813 1.00 97.56 149 ARG A CA 1
ATOM 1176 C C . ARG A 1 149 ? 10.693 -9.402 -0.858 1.00 97.56 149 ARG A C 1
ATOM 1178 O O . ARG A 1 149 ? 11.467 -10.204 -0.332 1.00 97.56 149 ARG A O 1
ATOM 1185 N N . GLY A 1 150 ? 9.402 -9.380 -0.574 1.00 97.19 150 GLY A N 1
ATOM 1186 C CA . GLY A 1 150 ? 8.770 -10.282 0.360 1.00 97.19 150 GLY A CA 1
ATOM 1187 C C . GLY A 1 150 ? 7.264 -10.247 0.226 1.00 97.19 150 GLY A C 1
ATOM 1188 O O . GLY A 1 150 ? 6.717 -9.613 -0.673 1.00 97.19 150 GLY A O 1
ATOM 1189 N N . TYR A 1 151 ? 6.617 -10.999 1.099 1.00 98.69 151 TYR A N 1
ATOM 1190 C CA . TYR A 1 151 ? 5.203 -11.319 0.997 1.00 98.69 151 TYR A CA 1
ATOM 1191 C C . TYR A 1 151 ? 4.590 -11.546 2.381 1.00 98.69 151 TYR A C 1
ATOM 1193 O O . TYR A 1 151 ? 5.309 -11.761 3.361 1.00 98.69 151 TYR A O 1
ATOM 1201 N N . LEU A 1 152 ? 3.262 -11.514 2.463 1.00 98.62 152 LEU A N 1
ATOM 1202 C CA . LEU A 1 152 ? 2.507 -11.654 3.706 1.00 98.62 152 LEU A CA 1
ATOM 1203 C C . LEU A 1 152 ? 2.116 -13.114 3.966 1.00 98.62 152 LEU A C 1
ATOM 1205 O O . LEU A 1 152 ? 1.451 -13.722 3.130 1.00 98.62 152 LEU A O 1
ATOM 1209 N N . LEU A 1 153 ? 2.455 -13.656 5.145 1.00 97.62 153 LEU A N 1
ATOM 1210 C CA . LEU A 1 153 ? 1.883 -14.905 5.673 1.00 97.62 153 LEU A CA 1
ATOM 1211 C C . LEU A 1 153 ? 1.796 -14.927 7.222 1.00 97.62 153 LEU A C 1
ATOM 1213 O O . LEU A 1 153 ? 2.652 -14.346 7.899 1.00 97.62 153 LEU A O 1
ATOM 1217 N N . PRO A 1 154 ? 0.834 -15.669 7.812 1.00 97.75 154 PRO A N 1
ATOM 1218 C CA . PRO A 1 154 ? -0.305 -16.305 7.140 1.00 97.75 154 PRO A CA 1
ATOM 1219 C C . PRO A 1 154 ? -1.262 -15.255 6.560 1.00 97.75 154 PRO A C 1
ATOM 1221 O O . PRO A 1 154 ? -1.224 -14.093 6.960 1.00 97.75 154 PRO A O 1
ATOM 1224 N N . LEU A 1 155 ? -2.089 -15.658 5.595 1.00 98.06 155 LEU A N 1
ATOM 1225 C CA . LEU A 1 155 ? -3.128 -14.777 5.072 1.00 98.06 155 LEU A CA 1
ATOM 1226 C C . LEU A 1 155 ? -4.310 -14.717 6.054 1.00 98.06 155 LEU A C 1
ATOM 1228 O O . LEU A 1 155 ? -4.722 -15.771 6.549 1.00 98.06 155 LEU A O 1
ATOM 1232 N N . PRO A 1 156 ? -4.858 -13.519 6.323 1.00 96.19 156 PRO A N 1
ATOM 1233 C CA . PRO A 1 156 ? -6.119 -13.366 7.041 1.00 96.19 156 PRO A CA 1
ATOM 1234 C C . PRO A 1 156 ? -7.267 -14.121 6.357 1.00 96.19 156 PRO A C 1
ATOM 1236 O O . PRO A 1 156 ? -7.259 -14.335 5.142 1.00 96.19 156 PRO A O 1
ATOM 1239 N N . GLU A 1 157 ? -8.294 -14.485 7.121 1.00 94.81 157 GLU A N 1
ATOM 1240 C CA . GLU A 1 157 ? -9.529 -15.020 6.545 1.00 94.81 157 GLU A CA 1
ATOM 1241 C C . GLU A 1 157 ? -10.180 -13.994 5.602 1.00 94.81 157 GLU A C 1
ATOM 1243 O O . GLU A 1 157 ? -10.185 -12.794 5.872 1.00 94.81 157 GLU A O 1
ATOM 1248 N N . GLY A 1 158 ? -10.701 -14.463 4.465 1.00 95.62 158 GLY A N 1
ATOM 1249 C CA . GLY A 1 158 ? -11.300 -13.592 3.449 1.00 95.62 158 GLY A CA 1
ATOM 1250 C C . GLY A 1 158 ? -10.297 -12.720 2.685 1.00 95.62 158 GLY A C 1
ATOM 1251 O O . GLY A 1 158 ? -10.719 -11.865 1.905 1.00 95.62 158 GLY A O 1
ATOM 1252 N N . ALA A 1 159 ? -8.988 -12.924 2.880 1.00 97.69 159 ALA A N 1
ATOM 1253 C CA . ALA A 1 159 ? -7.966 -12.178 2.164 1.00 97.69 159 ALA A CA 1
ATOM 1254 C C . ALA A 1 159 ? -8.001 -12.450 0.654 1.00 97.69 159 ALA A C 1
ATOM 1256 O O . ALA A 1 159 ? -8.074 -13.593 0.196 1.00 97.69 159 ALA A O 1
ATOM 1257 N N . ARG A 1 160 ? -7.868 -11.376 -0.121 1.00 98.19 160 ARG A N 1
ATOM 1258 C CA . ARG A 1 160 ? -7.630 -11.392 -1.561 1.00 98.19 160 ARG A CA 1
ATOM 1259 C C . ARG A 1 160 ? -6.198 -10.967 -1.822 1.00 98.19 160 ARG A C 1
ATOM 1261 O O . ARG A 1 160 ? -5.773 -9.897 -1.395 1.00 98.19 160 ARG A O 1
ATOM 1268 N N . VAL A 1 161 ? -5.467 -11.793 -2.558 1.00 98.56 161 VAL A N 1
ATOM 1269 C CA . VAL A 1 161 ? -4.148 -11.413 -3.064 1.00 98.56 161 VAL A CA 1
ATOM 1270 C C . VAL A 1 161 ? -4.361 -10.634 -4.356 1.00 98.56 161 VAL A C 1
ATOM 1272 O O . VAL A 1 161 ? -4.850 -11.193 -5.334 1.00 98.56 161 VAL A O 1
ATOM 1275 N N . ILE A 1 162 ? -4.037 -9.344 -4.341 1.00 98.56 162 ILE A N 1
ATOM 1276 C CA . ILE A 1 162 ? -4.235 -8.430 -5.468 1.00 98.56 162 ILE A CA 1
ATOM 1277 C C . ILE A 1 162 ? -3.106 -8.601 -6.477 1.00 98.56 162 ILE A C 1
ATOM 1279 O O . ILE A 1 162 ? -3.355 -8.922 -7.640 1.00 98.56 162 ILE A O 1
ATOM 1283 N N . ASN A 1 163 ? -1.862 -8.468 -6.019 1.00 98.81 163 ASN A N 1
ATOM 1284 C CA . ASN A 1 163 ? -0.676 -8.734 -6.821 1.00 98.81 163 ASN A CA 1
ATOM 1285 C C . ASN A 1 163 ? 0.189 -9.801 -6.141 1.00 98.81 163 ASN A C 1
ATOM 1287 O O . ASN A 1 163 ? 0.345 -9.823 -4.916 1.00 98.81 163 ASN A O 1
ATOM 1291 N N . GLY A 1 164 ? 0.750 -10.686 -6.960 1.00 98.56 164 GLY A N 1
ATOM 1292 C CA . GLY A 1 164 ? 1.724 -11.697 -6.570 1.00 98.56 164 GLY A CA 1
ATOM 1293 C C . GLY A 1 164 ? 3.140 -11.319 -7.008 1.00 98.56 164 GLY A C 1
ATOM 1294 O O . GLY A 1 164 ? 3.315 -10.658 -8.030 1.00 98.56 164 GLY A O 1
ATOM 1295 N N . LEU A 1 165 ? 4.136 -11.778 -6.252 1.00 98.25 165 LEU A N 1
ATOM 1296 C CA . LEU A 1 165 ? 5.562 -11.565 -6.493 1.00 98.25 165 LEU A CA 1
ATOM 1297 C C . LEU A 1 165 ? 6.261 -12.874 -6.882 1.00 98.25 165 LEU A C 1
ATOM 1299 O O . LEU A 1 165 ? 6.152 -13.889 -6.184 1.00 98.25 165 LEU A O 1
ATOM 1303 N N . GLY A 1 166 ? 7.010 -12.827 -7.978 1.00 97.38 166 GLY A N 1
ATOM 1304 C CA . GLY A 1 166 ? 7.830 -13.927 -8.465 1.00 97.38 166 GLY A CA 1
ATOM 1305 C C . GLY A 1 166 ? 7.030 -15.108 -9.028 1.00 97.38 166 GLY A C 1
ATOM 1306 O O . GLY A 1 166 ? 5.799 -15.065 -9.123 1.00 97.38 166 GLY A O 1
ATOM 1307 N N . PRO A 1 167 ? 7.712 -16.211 -9.384 1.00 95.88 167 PRO A N 1
ATOM 1308 C CA . PRO A 1 167 ? 7.095 -17.360 -10.055 1.00 95.88 167 PRO A CA 1
ATOM 1309 C C . PRO A 1 167 ? 6.028 -18.063 -9.206 1.00 95.88 167 PRO A C 1
ATOM 1311 O O . PRO A 1 167 ? 5.086 -18.641 -9.744 1.00 95.88 167 PRO A O 1
ATOM 1314 N N . LEU A 1 168 ? 6.146 -17.985 -7.877 1.00 95.88 168 LEU A N 1
ATOM 1315 C CA . LEU A 1 168 ? 5.162 -18.532 -6.940 1.00 95.88 168 LEU A CA 1
ATOM 1316 C C . LEU A 1 168 ? 3.989 -17.583 -6.672 1.00 95.88 168 LEU A C 1
ATOM 1318 O O . LEU A 1 168 ? 3.093 -17.944 -5.912 1.00 95.88 168 LEU A O 1
ATOM 1322 N N . ARG A 1 169 ? 3.988 -16.385 -7.277 1.00 97.81 169 ARG A N 1
ATOM 1323 C CA . ARG A 1 169 ? 2.956 -15.355 -7.092 1.00 97.81 169 ARG A CA 1
ATOM 1324 C C . ARG A 1 169 ? 2.727 -15.061 -5.606 1.00 97.81 169 ARG A C 1
ATOM 1326 O O . ARG A 1 169 ? 1.591 -14.984 -5.143 1.00 97.81 169 ARG A O 1
ATOM 1333 N N . ALA A 1 170 ? 3.824 -14.933 -4.859 1.00 98.44 170 ALA A N 1
ATOM 1334 C CA . ALA A 1 170 ? 3.790 -14.771 -3.413 1.00 98.44 170 ALA A CA 1
ATOM 1335 C C . ALA A 1 170 ? 3.024 -13.484 -3.029 1.00 98.44 170 ALA A C 1
ATOM 1337 O O . ALA A 1 170 ? 3.192 -12.481 -3.722 1.00 98.44 170 ALA A O 1
ATOM 1338 N N . PRO A 1 171 ? 2.198 -13.464 -1.965 1.00 98.69 171 PRO A N 1
ATOM 1339 C CA . PRO A 1 171 ? 1.281 -12.348 -1.699 1.00 98.69 171 PRO A CA 1
ATOM 1340 C C . PRO A 1 171 ? 1.988 -11.038 -1.314 1.00 98.69 171 PRO A C 1
ATOM 1342 O O . PRO A 1 171 ? 2.308 -10.835 -0.144 1.00 98.69 171 PRO A O 1
ATOM 1345 N N . ILE A 1 172 ? 2.243 -10.152 -2.280 1.00 98.75 172 ILE A N 1
ATOM 1346 C CA . ILE A 1 172 ? 2.888 -8.853 -2.023 1.00 98.75 172 ILE A CA 1
ATOM 1347 C C . ILE A 1 172 ? 1.864 -7.765 -1.710 1.00 98.75 172 ILE A C 1
ATOM 1349 O O . ILE A 1 172 ? 2.094 -6.980 -0.795 1.00 98.75 172 ILE A O 1
ATOM 1353 N N . ASP A 1 173 ? 0.728 -7.775 -2.408 1.00 98.81 173 ASP A N 1
ATOM 1354 C CA . ASP A 1 173 ? -0.393 -6.871 -2.164 1.00 98.81 173 ASP A CA 1
ATOM 1355 C C . ASP A 1 173 ? -1.610 -7.688 -1.753 1.00 98.81 173 ASP A C 1
ATOM 1357 O O . ASP A 1 173 ? -2.098 -8.521 -2.523 1.00 98.81 173 ASP A O 1
ATOM 1361 N N . VAL A 1 174 ? -2.088 -7.475 -0.532 1.00 98.75 174 VAL A N 1
ATOM 1362 C CA . VAL A 1 174 ? -3.162 -8.270 0.069 1.00 98.75 174 VAL A CA 1
ATOM 1363 C C . VAL A 1 174 ? -4.203 -7.353 0.672 1.00 98.75 174 VAL A C 1
ATOM 1365 O O . VAL A 1 174 ? -3.880 -6.513 1.501 1.00 98.75 174 VAL A O 1
ATOM 1368 N N . GLU A 1 175 ? -5.462 -7.558 0.317 1.00 98.31 175 GLU A N 1
ATOM 1369 C CA . GLU A 1 175 ? -6.588 -6.884 0.954 1.00 98.31 175 GLU A CA 1
ATOM 1370 C C . GLU A 1 175 ? -7.415 -7.891 1.752 1.00 98.31 175 GLU A C 1
ATOM 1372 O O . GLU A 1 175 ? -7.676 -8.990 1.266 1.00 98.31 175 GLU A O 1
ATOM 1377 N N . TYR A 1 176 ? -7.870 -7.533 2.948 1.00 98.00 176 TYR A N 1
ATOM 1378 C 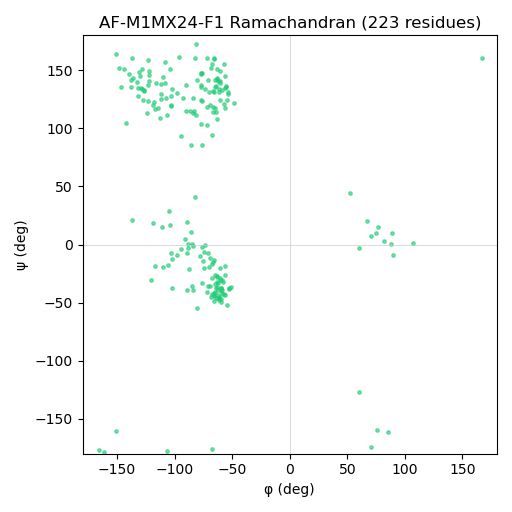CA . TYR A 1 176 ? -8.803 -8.356 3.716 1.00 98.00 176 TYR A CA 1
ATOM 1379 C C . TYR A 1 176 ? -9.813 -7.502 4.495 1.00 98.00 176 TYR A C 1
ATOM 1381 O O . TYR A 1 176 ? -9.505 -6.364 4.866 1.00 98.00 176 TYR A O 1
ATOM 1389 N N . PRO A 1 177 ? -11.027 -8.024 4.739 1.00 97.31 177 PRO A N 1
ATOM 1390 C CA . PRO A 1 177 ? -12.018 -7.339 5.557 1.00 97.31 177 PRO A CA 1
ATOM 1391 C C . PRO A 1 177 ? -11.687 -7.460 7.051 1.00 97.31 177 PRO A C 1
ATOM 1393 O O . PRO A 1 177 ? -11.212 -8.497 7.517 1.00 97.31 177 PRO A O 1
ATOM 1396 N N . LEU A 1 178 ? -12.010 -6.425 7.824 1.00 97.31 178 LEU A N 1
ATOM 1397 C CA . LEU A 1 178 ? -11.974 -6.460 9.287 1.00 97.31 178 LEU A CA 1
ATOM 1398 C C . LEU A 1 178 ? -13.163 -5.664 9.840 1.00 97.31 178 LEU A C 1
ATOM 1400 O O . LEU A 1 178 ? -13.185 -4.436 9.812 1.00 97.31 178 LEU A O 1
ATOM 1404 N N . GLY A 1 179 ? -14.181 -6.376 10.331 1.00 96.62 179 GLY A N 1
ATOM 1405 C CA . GLY A 1 179 ? -15.475 -5.771 10.661 1.00 96.62 179 GLY A CA 1
ATOM 1406 C C . GLY A 1 179 ? -16.115 -5.141 9.422 1.00 96.62 179 GLY A C 1
ATOM 1407 O O . GLY A 1 179 ? -16.244 -5.808 8.400 1.00 96.62 179 GLY A O 1
ATOM 1408 N N . ASN A 1 180 ? -16.498 -3.866 9.508 1.00 96.50 180 ASN A N 1
ATOM 1409 C CA . ASN A 1 180 ? -17.074 -3.122 8.383 1.00 96.50 180 ASN A CA 1
ATOM 1410 C C . ASN A 1 180 ? -16.019 -2.420 7.507 1.00 96.50 180 ASN A C 1
ATOM 1412 O O . ASN A 1 180 ? -16.378 -1.759 6.532 1.00 96.50 180 ASN A O 1
ATOM 1416 N N . GLY A 1 181 ? -14.740 -2.499 7.881 1.00 97.44 181 GLY A N 1
ATOM 1417 C CA . GLY A 1 181 ? -13.629 -1.858 7.188 1.00 97.44 181 GLY A CA 1
ATOM 1418 C C . GLY A 1 181 ? -12.759 -2.837 6.414 1.00 97.44 181 GLY A C 1
ATOM 1419 O O . GLY A 1 181 ? -13.021 -4.040 6.349 1.00 97.44 181 GLY A O 1
ATOM 1420 N N . HIS A 1 182 ? -11.704 -2.295 5.812 1.00 97.69 182 HIS A N 1
ATOM 1421 C CA . HIS A 1 182 ? -10.782 -3.045 4.963 1.00 97.69 182 HIS A CA 1
ATOM 1422 C C . HIS A 1 182 ? -9.335 -2.681 5.273 1.00 97.69 182 HIS A C 1
ATOM 1424 O O . HIS A 1 182 ? -9.006 -1.518 5.513 1.00 97.69 182 HIS A O 1
ATOM 1430 N N . VAL A 1 183 ? -8.463 -3.679 5.210 1.00 98.62 183 VAL A N 1
ATOM 1431 C CA . VAL A 1 183 ? -7.021 -3.510 5.366 1.00 98.62 183 VAL A CA 1
ATOM 1432 C C . VAL A 1 183 ? -6.346 -3.944 4.077 1.00 98.62 183 VAL A C 1
ATOM 1434 O O . VAL A 1 183 ? -6.509 -5.083 3.646 1.00 98.62 183 VAL A O 1
ATOM 1437 N N . LEU A 1 184 ? -5.578 -3.038 3.484 1.00 98.75 184 LEU A N 1
ATOM 1438 C CA . LEU A 1 184 ? -4.679 -3.285 2.370 1.00 98.75 184 LEU A CA 1
ATOM 1439 C C . LEU A 1 184 ? -3.247 -3.334 2.906 1.00 98.75 184 LEU A C 1
ATOM 1441 O O . LEU A 1 184 ? -2.812 -2.427 3.606 1.00 98.75 184 LEU A O 1
ATOM 1445 N N . VAL A 1 185 ? -2.512 -4.391 2.591 1.00 98.81 185 VAL A N 1
ATOM 1446 C CA . VAL A 1 185 ? -1.123 -4.591 3.004 1.00 98.81 185 VAL A CA 1
ATOM 1447 C C . VAL A 1 185 ? -0.258 -4.679 1.759 1.00 98.81 185 VAL A C 1
ATOM 1449 O O . VAL A 1 185 ? -0.453 -5.579 0.944 1.00 98.81 185 VAL A O 1
ATOM 1452 N N . HIS A 1 186 ? 0.704 -3.770 1.648 1.00 98.81 186 HIS A N 1
ATOM 1453 C CA . HIS A 1 186 ? 1.747 -3.759 0.635 1.00 98.81 186 HIS A CA 1
ATOM 1454 C C . HIS A 1 186 ? 3.088 -4.159 1.277 1.00 98.81 186 HIS A C 1
ATOM 1456 O O . HIS A 1 186 ? 3.651 -3.431 2.092 1.00 98.81 186 HIS A O 1
ATOM 1462 N N . CYS A 1 187 ? 3.615 -5.332 0.918 1.00 98.19 187 CYS A N 1
ATOM 1463 C CA . CYS A 1 187 ? 4.822 -5.937 1.508 1.00 98.19 187 CYS A CA 1
ATOM 1464 C C . CYS A 1 187 ? 6.145 -5.395 0.930 1.00 98.19 187 CYS A C 1
ATOM 1466 O O . CYS A 1 187 ? 7.097 -6.157 0.698 1.00 98.19 187 CYS A O 1
ATOM 1468 N N . GLY A 1 188 ? 6.210 -4.087 0.699 1.00 97.50 188 GLY A N 1
ATOM 1469 C CA . GLY A 1 188 ? 7.326 -3.408 0.053 1.00 97.50 188 GLY A CA 1
ATOM 1470 C C . GLY A 1 188 ? 7.508 -1.964 0.506 1.00 97.50 188 GLY A C 1
ATOM 1471 O O . GLY A 1 188 ? 7.063 -1.593 1.588 1.00 97.50 188 GLY A O 1
ATOM 1472 N N . ASN A 1 189 ? 8.217 -1.164 -0.291 1.00 98.00 189 ASN A N 1
ATOM 1473 C CA . ASN A 1 189 ? 8.393 0.263 0.004 1.00 98.00 189 ASN A CA 1
ATOM 1474 C C . ASN A 1 189 ? 7.061 1.006 -0.134 1.00 98.00 189 ASN A C 1
ATOM 1476 O O . ASN A 1 189 ? 6.219 0.564 -0.899 1.00 98.00 189 ASN A O 1
ATOM 1480 N N . ASP A 1 190 ? 6.887 2.143 0.545 1.00 97.75 190 ASP A N 1
ATOM 1481 C CA . ASP A 1 190 ? 5.582 2.818 0.590 1.00 97.75 190 ASP A CA 1
ATOM 1482 C C . ASP A 1 190 ? 4.940 2.984 -0.795 1.00 97.75 190 ASP A C 1
ATOM 1484 O O . ASP A 1 190 ? 5.533 3.576 -1.704 1.00 97.75 190 ASP A O 1
ATOM 1488 N N . LEU A 1 191 ? 3.731 2.430 -0.944 1.00 97.81 191 LEU A N 1
ATOM 1489 C CA . LEU A 1 191 ? 3.034 2.306 -2.221 1.00 97.81 191 LEU A CA 1
ATOM 1490 C C . LEU A 1 191 ? 2.823 3.672 -2.884 1.00 97.81 191 LEU A C 1
ATOM 1492 O O . LEU A 1 191 ? 2.865 3.776 -4.110 1.00 97.81 191 LEU A O 1
ATOM 1496 N N . GLU A 1 192 ? 2.649 4.734 -2.093 1.00 94.94 192 GLU A N 1
ATOM 1497 C CA . GLU A 1 192 ? 2.449 6.083 -2.626 1.00 94.94 192 GLU A CA 1
ATOM 1498 C C . GLU A 1 192 ? 3.662 6.595 -3.413 1.00 94.94 192 GLU A C 1
ATOM 1500 O O . GLU A 1 192 ? 3.483 7.356 -4.362 1.00 94.94 192 GLU A O 1
ATOM 1505 N N . HIS A 1 193 ? 4.885 6.143 -3.101 1.00 93.56 193 HIS A N 1
ATOM 1506 C CA . HIS A 1 193 ? 6.089 6.519 -3.858 1.00 93.56 193 HIS A CA 1
ATOM 1507 C C . HIS A 1 193 ? 6.094 5.974 -5.290 1.00 93.56 193 HIS A C 1
ATOM 1509 O O . HIS A 1 193 ? 6.881 6.417 -6.126 1.00 93.56 193 HIS A O 1
ATOM 1515 N N . PHE A 1 194 ? 5.224 5.010 -5.587 1.00 96.12 194 PHE A N 1
ATOM 1516 C CA . PHE A 1 194 ? 5.065 4.472 -6.929 1.00 96.12 194 PHE A CA 1
ATOM 1517 C C . PHE A 1 194 ? 4.050 5.242 -7.766 1.00 96.12 194 PHE A C 1
ATOM 1519 O O . PHE A 1 194 ? 3.860 4.884 -8.926 1.00 96.12 194 PHE A O 1
ATOM 1526 N N . ALA A 1 195 ? 3.422 6.292 -7.233 1.00 95.69 195 ALA A N 1
ATOM 1527 C CA . ALA A 1 195 ? 2.580 7.198 -8.000 1.00 95.69 195 ALA A CA 1
ATOM 1528 C C . ALA A 1 195 ? 3.439 8.292 -8.651 1.00 95.69 195 ALA A C 1
ATOM 1530 O O . ALA A 1 195 ? 3.628 9.364 -8.080 1.00 95.69 195 ALA A O 1
ATOM 1531 N N . ALA A 1 196 ? 3.989 8.014 -9.836 1.00 91.75 196 ALA A N 1
ATOM 1532 C CA . ALA A 1 196 ? 4.996 8.880 -10.446 1.00 91.75 196 ALA A CA 1
ATOM 1533 C C . ALA A 1 196 ? 4.775 9.074 -11.962 1.00 91.75 196 ALA A C 1
ATOM 1535 O O . ALA A 1 196 ? 4.404 8.111 -12.648 1.00 91.75 196 ALA A O 1
ATOM 1536 N N . PRO A 1 197 ? 4.998 10.288 -12.512 1.00 91.44 197 PRO A N 1
ATOM 1537 C CA . PRO A 1 197 ? 4.852 10.561 -13.945 1.00 91.44 197 PRO A CA 1
ATOM 1538 C C . PRO A 1 197 ? 5.707 9.650 -14.825 1.00 91.44 197 PRO A C 1
ATOM 1540 O O . PRO A 1 197 ? 5.204 9.087 -15.793 1.00 91.44 197 PRO A O 1
ATOM 1543 N N . GLU A 1 198 ? 6.963 9.421 -14.445 1.00 90.12 198 GLU A N 1
ATOM 1544 C CA . GLU A 1 198 ? 7.924 8.595 -15.182 1.00 90.12 198 GLU A CA 1
ATOM 1545 C C . GLU A 1 198 ? 7.539 7.107 -15.244 1.00 90.12 198 GLU A C 1
ATOM 1547 O O . GLU A 1 198 ? 8.090 6.345 -16.038 1.00 90.12 198 GLU A O 1
ATOM 1552 N N . ARG A 1 199 ? 6.566 6.690 -14.426 1.00 92.44 199 ARG A N 1
ATOM 1553 C CA . ARG A 1 199 ? 5.991 5.338 -14.411 1.00 92.44 199 ARG A CA 1
ATOM 1554 C C . ARG A 1 199 ? 4.624 5.265 -15.091 1.00 92.44 199 ARG A C 1
ATOM 1556 O O . ARG A 1 199 ? 4.090 4.170 -15.246 1.00 92.44 199 ARG A O 1
ATOM 1563 N N . GLY A 1 200 ? 4.044 6.404 -15.472 1.00 93.12 200 GLY A N 1
ATOM 1564 C CA . GLY A 1 200 ? 2.672 6.480 -15.976 1.00 93.12 200 GLY A CA 1
ATOM 1565 C C . GLY A 1 200 ? 1.616 6.148 -14.918 1.00 93.12 200 GLY A C 1
ATOM 1566 O O . GLY A 1 200 ? 0.496 5.786 -15.264 1.00 93.12 200 GLY A O 1
ATOM 1567 N N . SER A 1 201 ? 1.962 6.243 -13.633 1.00 95.81 201 SER A N 1
ATOM 1568 C CA . SER A 1 201 ? 1.154 5.753 -12.509 1.00 95.81 201 SER A CA 1
ATOM 1569 C C . SER A 1 201 ? 0.730 6.857 -11.540 1.00 95.81 201 SER A C 1
ATOM 1571 O O . SER A 1 201 ? 0.341 6.564 -10.417 1.00 95.81 201 SER A O 1
ATOM 1573 N N . THR A 1 202 ? 0.771 8.132 -11.937 1.00 94.62 202 THR A N 1
ATOM 1574 C CA . THR A 1 202 ? 0.339 9.270 -11.093 1.00 94.62 202 THR A CA 1
ATOM 1575 C C . THR A 1 202 ? -1.058 9.079 -10.500 1.00 94.62 202 THR A C 1
ATOM 1577 O O . THR A 1 202 ? -1.289 9.391 -9.334 1.00 94.62 202 THR A O 1
ATOM 1580 N N . HIS A 1 203 ? -1.965 8.476 -11.271 1.00 95.56 203 HIS A N 1
ATOM 1581 C CA . HIS A 1 203 ? -3.328 8.145 -10.859 1.00 95.56 203 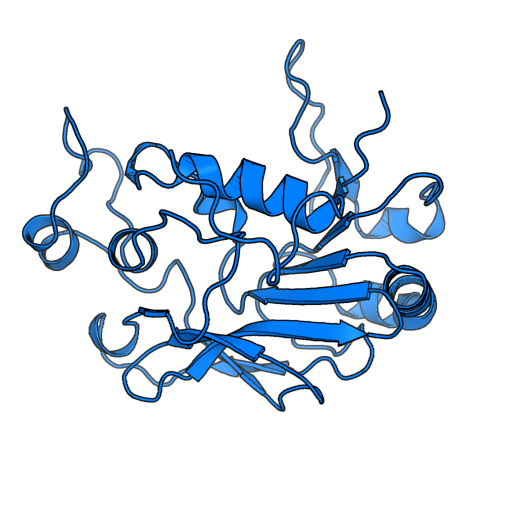HIS A CA 1
ATOM 1582 C C . HIS A 1 203 ? -3.409 7.183 -9.657 1.00 95.56 203 HIS A C 1
ATOM 1584 O O . HIS A 1 203 ? -4.440 7.142 -8.989 1.00 95.56 203 HIS A O 1
ATOM 1590 N N . LEU A 1 204 ? -2.344 6.428 -9.352 1.00 97.06 204 LEU A N 1
ATOM 1591 C CA . LEU A 1 204 ? -2.276 5.506 -8.212 1.00 97.06 204 LEU A CA 1
ATOM 1592 C C . LEU A 1 204 ? -2.541 6.236 -6.887 1.00 97.06 204 LEU A C 1
ATOM 1594 O O . LEU A 1 204 ? -3.285 5.724 -6.056 1.00 97.06 204 LEU A O 1
ATOM 1598 N N . ALA A 1 205 ? -1.976 7.434 -6.694 1.00 95.44 205 ALA A N 1
ATOM 1599 C CA . ALA A 1 205 ? -2.143 8.191 -5.451 1.00 95.44 205 ALA A CA 1
ATOM 1600 C C . ALA A 1 205 ? -3.596 8.645 -5.248 1.00 95.44 205 ALA A C 1
ATOM 1602 O O . ALA A 1 205 ? -4.151 8.494 -4.158 1.00 95.44 205 ALA A O 1
ATOM 1603 N N . GLU A 1 206 ? -4.240 9.148 -6.304 1.00 95.12 206 GLU A N 1
ATOM 1604 C CA . GLU A 1 206 ? -5.641 9.581 -6.262 1.00 95.12 206 GLU A CA 1
ATOM 1605 C C . GLU A 1 206 ? -6.597 8.401 -6.058 1.00 95.12 206 GLU A C 1
ATOM 1607 O O . GLU A 1 206 ? -7.522 8.485 -5.246 1.00 95.12 206 GLU A O 1
ATOM 1612 N N . GLN A 1 207 ? -6.357 7.278 -6.744 1.00 97.44 207 GLN A N 1
ATOM 1613 C CA . GLN A 1 207 ? -7.144 6.053 -6.577 1.00 97.44 207 GLN A CA 1
ATOM 1614 C C . GLN A 1 207 ? -6.967 5.470 -5.168 1.00 97.44 207 GLN A C 1
ATOM 1616 O O . GLN A 1 207 ? -7.949 5.067 -4.542 1.00 97.44 207 GLN A O 1
ATOM 1621 N N . LEU A 1 208 ? -5.744 5.480 -4.629 1.00 97.56 208 LEU A N 1
ATOM 1622 C CA . LEU A 1 208 ? -5.465 5.077 -3.252 1.00 97.56 208 LEU A CA 1
ATOM 1623 C C . LEU A 1 208 ? -6.201 5.965 -2.246 1.00 97.56 208 LEU A C 1
ATOM 1625 O O . LEU A 1 208 ? -6.882 5.445 -1.362 1.00 97.56 208 LEU A O 1
ATOM 1629 N N . HIS A 1 209 ? -6.129 7.289 -2.403 1.00 96.69 209 HIS A N 1
ATOM 1630 C CA . HIS A 1 209 ? -6.859 8.228 -1.549 1.00 96.69 209 HIS A CA 1
ATOM 1631 C C . HIS A 1 209 ? -8.370 8.004 -1.623 1.00 96.69 209 HIS A C 1
ATOM 1633 O O . HIS A 1 209 ? -9.034 7.909 -0.592 1.00 96.69 209 HIS A O 1
ATOM 1639 N N . ALA A 1 210 ? -8.925 7.856 -2.828 1.00 96.50 210 ALA A N 1
ATOM 1640 C CA . ALA A 1 210 ? -10.344 7.590 -3.022 1.00 96.50 210 ALA A CA 1
ATOM 1641 C C . ALA A 1 210 ? -10.778 6.255 -2.397 1.00 96.50 210 ALA A C 1
ATOM 1643 O O . ALA A 1 210 ? -11.854 6.193 -1.798 1.00 96.50 210 ALA A O 1
ATOM 1644 N N . TRP A 1 211 ? -9.953 5.207 -2.485 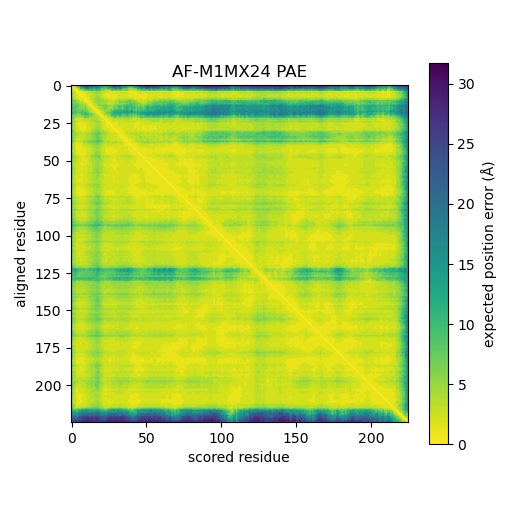1.00 97.62 211 TRP A N 1
ATOM 1645 C CA . TRP A 1 211 ? -10.232 3.933 -1.826 1.00 97.62 211 TRP A CA 1
ATOM 1646 C C . TRP A 1 211 ? -10.189 4.093 -0.306 1.00 97.62 211 TRP A C 1
ATOM 1648 O O . TRP A 1 211 ? -11.151 3.713 0.353 1.00 97.62 211 TRP A O 1
ATOM 1658 N N . LEU A 1 212 ? -9.154 4.721 0.256 1.00 97.75 212 LEU A N 1
ATOM 1659 C CA . LEU A 1 212 ? -9.030 4.979 1.697 1.00 97.75 212 LEU A CA 1
ATOM 1660 C C . LEU A 1 212 ? -10.180 5.838 2.241 1.00 97.75 212 LEU A C 1
ATOM 1662 O O . LEU A 1 212 ? -10.698 5.577 3.321 1.00 97.75 212 LEU A O 1
ATOM 1666 N N . ALA A 1 213 ? -10.640 6.817 1.465 1.00 96.25 213 ALA A N 1
ATOM 1667 C CA . ALA A 1 213 ? -11.773 7.669 1.811 1.00 96.25 213 ALA A CA 1
ATOM 1668 C C . ALA A 1 213 ? -13.146 6.982 1.647 1.00 96.25 213 ALA A C 1
ATOM 1670 O O . ALA A 1 213 ? -14.171 7.608 1.918 1.00 96.25 213 ALA A O 1
ATOM 1671 N N . GLY A 1 214 ? -13.191 5.730 1.177 1.00 94.38 214 GLY A N 1
ATOM 1672 C CA . GLY A 1 214 ? -14.435 4.987 0.963 1.00 94.38 214 GLY A CA 1
ATOM 1673 C C . GLY A 1 214 ? -15.222 5.392 -0.287 1.00 94.38 214 GLY A C 1
ATOM 1674 O O . GLY A 1 214 ? -16.393 5.044 -0.395 1.00 94.38 214 GLY A O 1
ATOM 1675 N N . ARG A 1 215 ? -14.611 6.129 -1.224 1.00 94.25 215 ARG A N 1
ATOM 1676 C CA . ARG A 1 215 ? -15.271 6.651 -2.436 1.00 94.25 215 ARG A CA 1
ATOM 1677 C C . ARG A 1 215 ? -15.263 5.686 -3.618 1.00 94.25 215 ARG A C 1
ATOM 1679 O O . ARG A 1 215 ? -16.084 5.849 -4.510 1.00 94.25 215 ARG A O 1
ATOM 1686 N N . ILE A 1 216 ? -14.345 4.719 -3.621 1.00 92.94 216 ILE A N 1
ATOM 1687 C CA . ILE A 1 216 ? -14.305 3.629 -4.602 1.00 92.94 216 ILE A CA 1
ATOM 1688 C C . ILE A 1 216 ? -14.152 2.278 -3.898 1.00 92.94 216 ILE A C 1
ATOM 1690 O O . ILE A 1 216 ? -13.530 2.181 -2.834 1.00 92.94 216 ILE A O 1
ATOM 1694 N N . SER A 1 217 ? -14.718 1.227 -4.477 1.00 84.00 217 SER A N 1
ATOM 1695 C CA . SER A 1 217 ? -14.747 -0.138 -3.952 1.00 84.00 217 SER A CA 1
ATOM 1696 C C . SER A 1 217 ? -14.254 -1.147 -4.999 1.00 84.00 217 SER A C 1
ATOM 1698 O O . SER A 1 217 ? -14.454 -0.936 -6.194 1.00 84.00 217 SER A O 1
ATOM 1700 N N . PRO A 1 218 ? -13.655 -2.281 -4.589 1.00 70.38 218 PRO A N 1
ATOM 1701 C CA . PRO A 1 218 ? -13.300 -3.385 -5.488 1.00 70.38 218 PRO A CA 1
ATOM 1702 C C . PRO A 1 218 ? -14.460 -3.957 -6.309 1.00 70.38 218 PRO A C 1
ATOM 1704 O O . PRO A 1 218 ? -14.232 -4.611 -7.320 1.00 70.38 218 PRO A O 1
ATOM 1707 N N . THR A 1 219 ? -15.698 -3.705 -5.888 1.00 67.12 219 THR A N 1
ATOM 1708 C CA . THR A 1 219 ? -16.920 -4.100 -6.599 1.00 67.12 219 THR A CA 1
ATOM 1709 C C . THR A 1 219 ? -17.413 -3.065 -7.607 1.00 67.12 219 THR A C 1
ATOM 1711 O O . THR A 1 219 ? -18.375 -3.345 -8.320 1.00 67.12 219 THR A O 1
ATOM 1714 N N . ASP A 1 220 ? -16.817 -1.872 -7.651 1.00 64.56 220 ASP A N 1
ATOM 1715 C CA . ASP A 1 220 ? -17.281 -0.827 -8.555 1.00 64.56 220 ASP A CA 1
ATOM 1716 C C . ASP A 1 220 ? -16.949 -1.210 -10.000 1.00 64.56 220 ASP A C 1
ATOM 1718 O O . ASP A 1 220 ? -15.796 -1.568 -10.287 1.00 64.56 220 ASP A O 1
ATOM 1722 N N . PRO A 1 221 ? -17.922 -1.116 -10.928 1.00 54.06 221 PRO A N 1
ATOM 1723 C CA . PRO A 1 221 ? -17.653 -1.358 -12.335 1.00 54.06 221 PRO A CA 1
ATOM 1724 C C . PRO A 1 221 ? -16.525 -0.434 -12.806 1.00 54.06 221 PRO A C 1
ATOM 1726 O O . PRO A 1 221 ? -16.388 0.702 -12.339 1.00 54.06 221 PRO A O 1
ATOM 1729 N N . ALA A 1 222 ? -15.689 -0.926 -13.722 1.00 53.69 222 ALA A N 1
ATOM 1730 C CA . ALA A 1 222 ? -14.748 -0.058 -14.413 1.00 53.69 222 ALA A CA 1
ATOM 1731 C C . ALA A 1 222 ? -15.560 1.061 -15.083 1.00 53.69 222 ALA A C 1
ATOM 1733 O O . ALA A 1 222 ? -16.434 0.777 -15.897 1.00 53.69 222 ALA A O 1
ATOM 1734 N N . GLN A 1 223 ? -15.331 2.315 -14.687 1.00 45.12 223 GLN A N 1
ATOM 1735 C CA . GLN A 1 223 ? -15.902 3.445 -15.409 1.00 45.12 223 GLN A CA 1
ATOM 1736 C C . GLN A 1 223 ? -15.236 3.460 -16.786 1.00 45.12 223 GLN A C 1
ATOM 1738 O O . GLN A 1 223 ? -14.009 3.529 -16.866 1.00 45.12 223 GLN A O 1
ATOM 1743 N N . GLU A 1 224 ? -16.034 3.295 -17.842 1.00 32.78 224 GLU A N 1
ATOM 1744 C CA . GLU A 1 224 ? -15.572 3.452 -19.220 1.00 32.78 224 GLU A CA 1
ATOM 1745 C C . GLU A 1 224 ? -15.062 4.889 -19.389 1.00 32.78 224 GLU A C 1
ATOM 1747 O O . GLU A 1 224 ? -15.762 5.842 -19.037 1.00 32.78 224 GLU A O 1
ATOM 1752 N N . ALA A 1 225 ? -13.810 5.011 -19.835 1.00 34.94 225 ALA A N 1
ATOM 1753 C CA . ALA A 1 225 ? -13.181 6.278 -20.192 1.00 34.94 225 ALA A CA 1
ATOM 1754 C C . ALA A 1 225 ? -13.672 6.764 -21.560 1.00 34.94 225 ALA A C 1
ATOM 1756 O O . ALA A 1 225 ? -13.872 5.900 -22.447 1.00 34.94 225 ALA A O 1
#

Nearest PDB structures (foldseek):
  7omi-assembly2_FFF  TM=4.986E-01  e=1.674E-02  Bacteroides salyersiae
  6t6g-assembly2_DDD  TM=5.075E-01  e=2.029E-02  Bacteroides salyersiae
  6t7g-assembly2_EEE  TM=4.622E-01  e=3.387E-02  Bacteroides salyersiae CL02T12C01
  7omi-assembly2_BBB  TM=4.887E-01  e=4.667E-02  Bacteroides salyersiae
  6t7g-assembly2_DDD  TM=4.864E-01  e=7.309E-02  Bacteroides salyersiae CL02T12C01

Organism: NCBI:txid1121362

Radius of gyration: 17.34 Å; Cα contacts (8 Å, |Δi|>4): 463; chains: 1; bounding box: 36×46×46 Å

Sequence (225 aa):
MNNPVIRLVGRPVAEPEPGQEPLFHDVDVYDLEYLDWSGTRGVIITGDVDQLHLLGHRGLLNDFVRHGGRVLINGHVQRPFLESLGTWRRLDYRGPDDLALTRLVDHPVWRGVDLLRLQFTLGAGRAPEEGLADEAQLRSEGVAGFYGRGYLLPLPEGARVINGLGPLRAPIDVEYPLGNGHVLVHCGNDLEHFAAPERGSTHLAEQLHAWLAGRISPTDPAQEA

Solvent-accessible surface area (backbone atoms only — not comparable to full-atom values): 12265 Å² total; per-residue (Å²): 130,88,70,30,31,39,27,36,30,58,53,88,70,74,82,71,61,90,94,55,83,66,93,54,47,73,39,44,56,88,47,62,89,74,55,79,62,80,72,55,27,14,38,35,37,43,50,68,42,62,50,68,62,43,42,76,41,21,67,63,53,36,51,45,24,36,76,44,19,21,35,41,38,26,16,72,39,85,52,62,31,43,83,66,48,37,28,52,40,79,56,91,68,91,53,58,71,47,42,36,61,40,84,70,42,87,45,61,44,59,65,85,51,56,50,69,50,49,27,29,46,64,53,92,91,61,65,54,96,70,77,65,71,50,72,70,54,41,69,75,64,29,45,55,50,61,53,32,61,28,19,51,44,61,74,37,76,80,48,43,54,32,31,16,37,18,91,80,43,36,36,24,28,35,36,29,66,39,78,66,13,39,40,36,38,36,30,14,53,46,69,64,76,61,34,29,74,78,50,67,18,47,63,33,43,59,30,40,49,34,39,27,51,67,74,50,52,73,81,55,74,81,77,84,129

pLDDT: mean 92.79, std 10.47, range [32.78, 98.81]

Foldseek 3Di:
DDQLEEEEDCDDDDDDDPPDDDNHHYDHLVCVVVDDNVSRQFYEYFQHHDVVSLLVVLVVVLVCQQVAFEYEYEEFAPDCSYPQFFGKDFDDDDDLQQFQKDFPADDQLCVPADSLLLQWDADPPLQDPDDEDDNVSRVPGTDGAQQHGIAGPDHGPQKDQGMATGPVRGRQWIWHHRNNGIYIYHHHGRPCVSLDVNRVRVCSSVSVSCVSSVNDDSPDPDDDD